Protein AF-A0A1M6BL64-F1 (afdb_monomer)

Sequence (275 aa):
MKIADNASIDDNTHGGGEIPPRTGLTPDALPEVQEPVLAENSQTGVSTRNALSGTDDKPSGETKSALTIPRCEGGRANGSTDGSAPLKTIKRKPKEVPHWYALRVTYGREKKAYDYLVGKHVEAYYPTIKTVKEVDGKRKTVEESRLPNIFFARGTEEEIKSFVYDNVNLPHLRFYYRHTHEGARVVKEPLIVPDYQIEGLKIICASEAEDVIIVPPEIQKFQAGQTVRVIDGVFKGVIGKIARYQGQQRVGIIIDGLLTIASAYVPTAFVETIV

Nearest PDB structures (foldseek):
  8pim-assembly1_P  TM=4.866E-01  e=1.837E-07  Escherichia coli
  8pfj-assembly1_P  TM=8.134E-01  e=9.701E-05  Escherichia coli
  5ond-assembly2_B  TM=5.178E-01  e=1.454E-05  Escherichia coli
  5ond-assembly1_A  TM=5.136E-01  e=1.830E-05  Escherichia coli
  2oug-assembly4_D  TM=6.296E-01  e=2.430E-03  Escherichia coli

Mean predicted aligned error: 17.85 Å

Secondary structure (DSSP, 8-state):
------------------PPPP----------------------------------------------PPP--------------------PPPP---EEEEEEESSS-HHHHHHHHHHTT-EEE--EEEEEEEETTEEEEEEEESSTTEEEEEE-HHHHHHHHTS-TT-TTEEEPEEEEEETTEEEEEE-EE-HHHHHHHHHHHH---TT-EEE-TT--TTTTSEEEEE-SSTTTT-EEEEEEETTEEEEEEEETTTEEEE-S---GGGEEE--

Organism: NCBI:txid871324

Foldseek 3Di:
DDDDDDDDDDDDDDDDDDDDDDDDDDDDDDDDDDDDDDDDDDDDDDDDDDDDDDDDDDDDDDDDDDDDDDDDDDDDDDDDDDDDDPPPPPPPDPDQAKFKFKKFFPDQCQVVLVVVCVVVVWDWDFFWDFDFDQDPNDTDTDIGGPDGRIIMTIDGPVVVCCCAPVDPSRVRMDFDWDWDDDDPDTDTDTQTDDPLLVVLSVLQRPDPDDPWDKAALVDCQQVPFFWKAFCDDSSHSRTAGWGQDPNAIWGWRDSHPRTIITHDHDDPVRIDTDD

Structure (mmCIF, N/CA/C/O backbone):
data_AF-A0A1M6BL64-F1
#
_entry.id   AF-A0A1M6BL64-F1
#
loop_
_atom_site.group_PDB
_atom_site.id
_atom_site.type_symbol
_atom_site.label_atom_id
_atom_site.label_alt_id
_atom_site.label_comp_id
_atom_site.label_asym_id
_atom_site.label_entity_id
_atom_site.label_seq_id
_atom_site.pdbx_PDB_ins_code
_atom_site.Cartn_x
_atom_site.Cartn_y
_atom_site.Cartn_z
_atom_site.occupancy
_atom_site.B_iso_or_equiv
_atom_site.auth_seq_id
_atom_site.auth_comp_id
_atom_site.auth_asym_id
_atom_site.auth_atom_id
_atom_site.pdbx_PDB_model_num
ATOM 1 N N . MET A 1 1 ? 71.165 -29.807 9.321 1.00 40.78 1 MET A N 1
ATOM 2 C CA . MET A 1 1 ? 71.762 -29.428 10.618 1.00 40.78 1 MET A CA 1
ATOM 3 C C . MET A 1 1 ? 70.626 -29.412 11.636 1.00 40.78 1 MET A C 1
ATOM 5 O O . MET A 1 1 ? 69.740 -28.596 11.466 1.00 40.78 1 MET A O 1
ATOM 9 N N . LYS A 1 2 ? 70.650 -30.388 12.561 1.00 41.50 2 LYS A N 1
ATOM 10 C CA . LYS A 1 2 ? 69.924 -30.551 13.849 1.00 41.50 2 LYS A CA 1
ATOM 11 C C . LYS A 1 2 ? 68.381 -30.351 13.855 1.00 41.50 2 LYS A C 1
ATOM 13 O O . LYS A 1 2 ? 67.939 -29.231 13.671 1.00 41.50 2 LYS A O 1
ATOM 18 N N . ILE A 1 3 ? 67.547 -31.415 13.865 1.00 40.53 3 ILE A N 1
ATOM 19 C CA . ILE A 1 3 ? 67.151 -32.340 14.984 1.00 40.53 3 ILE A CA 1
ATOM 20 C C . ILE A 1 3 ? 66.268 -31.591 16.013 1.00 40.53 3 ILE A C 1
ATOM 22 O O . ILE A 1 3 ? 66.695 -30.527 16.437 1.00 40.53 3 ILE A O 1
ATOM 26 N N . ALA A 1 4 ? 65.125 -32.049 16.541 1.00 40.28 4 ALA A N 1
ATOM 27 C CA . ALA A 1 4 ? 64.189 -33.156 16.292 1.00 40.28 4 ALA A CA 1
ATOM 28 C C . ALA A 1 4 ? 62.956 -32.974 17.226 1.00 40.28 4 ALA A C 1
ATOM 30 O O . ALA A 1 4 ? 63.083 -32.368 18.287 1.00 40.28 4 ALA A O 1
ATOM 31 N N . ASP A 1 5 ? 61.802 -33.471 16.772 1.00 44.62 5 ASP A N 1
ATOM 32 C CA . ASP A 1 5 ? 60.840 -34.395 17.408 1.00 44.62 5 ASP A CA 1
ATOM 33 C C . ASP A 1 5 ? 60.315 -34.234 18.858 1.00 44.62 5 ASP A C 1
ATOM 35 O O . ASP A 1 5 ? 61.038 -34.397 19.833 1.00 44.62 5 ASP A O 1
ATOM 39 N N . ASN A 1 6 ? 58.978 -34.095 18.909 1.00 46.81 6 ASN A N 1
ATOM 40 C CA . ASN A 1 6 ? 57.948 -34.965 19.526 1.00 46.81 6 ASN A CA 1
ATOM 41 C C . ASN A 1 6 ? 57.804 -35.201 21.050 1.00 46.81 6 ASN A C 1
ATOM 43 O O . ASN A 1 6 ? 58.760 -35.447 21.772 1.00 46.81 6 ASN A O 1
ATOM 47 N N . ALA A 1 7 ? 56.508 -35.380 21.395 1.00 43.62 7 ALA A N 1
ATOM 48 C CA . ALA A 1 7 ? 55.899 -36.123 22.521 1.00 43.62 7 ALA A CA 1
ATOM 49 C C . ALA A 1 7 ? 55.794 -35.368 23.872 1.00 43.62 7 ALA A C 1
ATOM 51 O O . ALA A 1 7 ? 56.644 -34.545 24.172 1.00 43.62 7 ALA A O 1
ATOM 52 N N . SER A 1 8 ? 54.785 -35.542 24.740 1.00 46.50 8 SER A N 1
ATOM 53 C CA . SER A 1 8 ? 53.669 -36.502 24.868 1.00 46.50 8 SER A CA 1
ATOM 54 C C . SER A 1 8 ? 52.547 -35.929 25.766 1.00 46.50 8 SER A C 1
ATOM 56 O O . SER A 1 8 ? 52.758 -34.968 26.503 1.00 46.50 8 SER A O 1
ATOM 58 N N . ILE A 1 9 ? 51.369 -36.558 25.714 1.00 51.19 9 ILE A N 1
ATOM 59 C CA . ILE A 1 9 ? 50.251 -36.456 26.676 1.00 51.19 9 ILE A CA 1
ATOM 60 C C . ILE A 1 9 ? 50.633 -37.162 27.994 1.00 51.19 9 ILE A C 1
ATOM 62 O O . ILE A 1 9 ? 51.391 -38.125 27.919 1.00 51.19 9 ILE A O 1
ATOM 66 N N . ASP A 1 10 ? 50.134 -36.692 29.151 1.00 41.84 10 ASP A N 1
ATOM 67 C CA . ASP A 1 10 ? 49.526 -37.524 30.217 1.00 41.84 10 ASP A CA 1
ATOM 68 C C . ASP A 1 10 ? 48.972 -36.705 31.410 1.00 41.84 10 ASP A C 1
ATOM 70 O O . ASP A 1 10 ? 49.246 -35.519 31.580 1.00 41.84 10 ASP A O 1
ATOM 74 N N . ASP A 1 11 ? 48.116 -37.396 32.161 1.00 42.31 11 ASP A N 1
ATOM 75 C CA . ASP A 1 11 ? 46.987 -37.016 33.021 1.00 42.31 11 ASP A CA 1
ATOM 76 C C . ASP A 1 11 ? 47.325 -36.810 34.530 1.00 42.31 11 ASP A C 1
ATOM 78 O O . ASP A 1 11 ? 48.404 -37.196 34.982 1.00 42.31 11 ASP A O 1
ATOM 82 N N . ASN A 1 12 ? 46.330 -36.323 35.304 1.00 39.78 12 ASN A N 1
ATOM 83 C CA . ASN A 1 12 ? 46.072 -36.464 36.767 1.00 39.78 12 ASN A CA 1
ATOM 84 C C . ASN A 1 12 ? 46.118 -35.245 37.740 1.00 39.78 12 ASN A C 1
ATOM 86 O O . ASN A 1 12 ? 47.160 -34.830 38.237 1.00 39.78 12 ASN A O 1
ATOM 90 N N . THR A 1 13 ? 44.906 -34.790 38.109 1.00 45.78 13 THR A N 1
ATOM 91 C CA . THR A 1 13 ? 44.241 -34.716 39.447 1.00 45.78 13 THR A CA 1
ATOM 92 C C . THR A 1 13 ? 44.991 -34.364 40.755 1.00 45.78 13 THR A C 1
ATOM 94 O O . THR A 1 13 ? 45.750 -35.187 41.257 1.00 45.78 13 THR A O 1
ATOM 97 N N . HIS A 1 14 ? 44.573 -33.260 41.416 1.00 41.44 14 HIS A N 1
ATOM 98 C CA . HIS A 1 14 ? 44.254 -33.029 42.867 1.00 41.44 14 HIS A CA 1
ATOM 99 C C . HIS A 1 14 ? 44.221 -31.494 43.119 1.00 41.44 14 HIS A C 1
ATOM 101 O O . HIS A 1 14 ? 45.067 -30.802 42.575 1.00 41.44 14 HIS A O 1
ATOM 107 N N . GLY A 1 15 ? 43.368 -30.819 43.900 1.00 34.75 15 GLY A N 1
ATOM 108 C CA . GLY A 1 15 ? 42.310 -31.122 44.870 1.00 34.75 15 GLY A CA 1
ATOM 109 C C . GLY A 1 15 ? 41.965 -29.818 45.648 1.00 34.75 15 GLY A C 1
ATOM 110 O O . GLY A 1 15 ? 42.762 -28.883 45.638 1.00 34.75 15 GLY A O 1
ATOM 111 N N . GLY A 1 16 ? 40.805 -29.767 46.325 1.00 35.59 16 GLY A N 1
ATOM 112 C CA . GLY A 1 16 ? 40.370 -28.700 47.265 1.00 35.59 16 GLY A CA 1
ATOM 113 C C . GLY A 1 16 ? 39.294 -27.771 46.677 1.00 35.59 16 GLY A C 1
ATOM 114 O O . GLY A 1 16 ? 39.577 -27.030 45.748 1.00 35.59 16 GLY A O 1
ATOM 115 N N . GLY A 1 17 ? 38.005 -27.848 47.047 1.00 39.41 17 GLY A N 1
ATOM 116 C CA . GLY A 1 17 ? 37.443 -27.556 48.381 1.00 39.41 17 GLY A CA 1
ATOM 117 C C . GLY A 1 17 ? 37.369 -26.028 48.533 1.00 39.41 17 GLY A C 1
ATOM 118 O O . GLY A 1 17 ? 38.413 -25.402 48.573 1.00 39.41 17 GLY A O 1
ATOM 119 N N . GLU A 1 18 ? 36.221 -25.345 48.476 1.00 41.69 18 GLU A N 1
ATOM 120 C CA . GLU A 1 18 ? 35.182 -25.311 49.515 1.00 41.69 18 GLU A CA 1
ATOM 121 C C . GLU A 1 18 ? 33.808 -24.845 48.968 1.00 41.69 18 GLU A C 1
ATOM 123 O O . GLU A 1 18 ? 33.702 -24.028 48.055 1.00 41.69 18 GLU A O 1
ATOM 128 N N . ILE A 1 19 ? 32.748 -25.394 49.567 1.00 54.62 19 ILE A N 1
ATOM 129 C CA . ILE A 1 19 ? 31.314 -25.133 49.347 1.00 54.62 19 ILE A CA 1
ATOM 130 C C . ILE A 1 19 ? 30.862 -24.068 50.373 1.00 54.62 19 ILE A C 1
ATOM 132 O O . ILE A 1 19 ? 31.372 -24.073 51.494 1.00 54.62 19 ILE A O 1
ATOM 136 N N . PRO A 1 20 ? 29.920 -23.161 50.040 1.00 56.56 20 PRO A N 1
ATOM 137 C CA . PRO A 1 20 ? 29.605 -21.990 50.860 1.00 56.56 20 PRO A CA 1
ATOM 138 C C . PRO A 1 20 ? 28.828 -22.356 52.134 1.00 56.56 20 PRO A C 1
ATOM 140 O O . PRO A 1 20 ? 28.070 -23.333 52.132 1.00 56.56 20 PRO A O 1
ATOM 143 N N . PRO A 1 21 ? 28.908 -21.548 53.208 1.00 58.66 21 PRO A N 1
ATOM 144 C CA . PRO A 1 21 ? 28.076 -21.770 54.375 1.00 58.66 21 PRO A CA 1
ATOM 145 C C . PRO A 1 21 ? 26.636 -21.333 54.080 1.00 58.66 21 PRO A C 1
ATOM 147 O O . PRO A 1 21 ? 26.344 -20.163 53.836 1.00 58.66 21 PRO A O 1
ATOM 150 N N . ARG A 1 22 ? 25.721 -22.306 54.132 1.00 45.56 22 ARG A N 1
ATOM 151 C CA . ARG A 1 22 ? 24.298 -22.084 54.396 1.00 45.56 22 ARG A CA 1
ATOM 152 C C . ARG A 1 22 ? 24.082 -22.057 55.911 1.00 45.56 22 ARG A C 1
ATOM 154 O O . ARG A 1 22 ? 24.348 -23.044 56.589 1.00 45.56 22 ARG A O 1
ATOM 161 N N . THR A 1 23 ? 23.508 -20.972 56.405 1.00 47.78 23 THR A N 1
ATOM 162 C CA . THR A 1 23 ? 22.690 -20.889 57.626 1.00 47.78 23 THR A CA 1
ATOM 163 C C . THR A 1 23 ? 21.297 -20.444 57.144 1.00 47.78 23 THR A C 1
ATOM 165 O O . THR A 1 23 ? 21.205 -19.660 56.209 1.00 47.78 23 THR A O 1
ATOM 168 N N . GLY A 1 24 ? 20.134 -20.913 57.589 1.00 41.81 24 GLY A N 1
ATOM 169 C CA . GLY A 1 24 ? 19.742 -21.754 58.707 1.00 41.81 24 GLY A CA 1
ATOM 170 C C . GLY A 1 24 ? 18.460 -21.164 59.322 1.00 41.81 24 GLY A C 1
ATOM 171 O O . GLY A 1 24 ? 18.572 -20.244 60.113 1.00 41.81 24 GLY A O 1
ATOM 172 N N . LEU A 1 25 ? 17.296 -21.746 58.975 1.00 38.53 25 LEU A N 1
ATOM 173 C CA . LEU A 1 25 ? 16.046 -21.850 59.770 1.00 38.53 25 LEU A CA 1
ATOM 174 C C . LEU A 1 25 ? 15.041 -20.655 59.851 1.00 38.53 25 LEU A C 1
ATOM 176 O O . LEU A 1 25 ? 15.282 -19.679 60.544 1.00 38.53 25 LEU A O 1
ATOM 180 N N . THR A 1 26 ? 13.904 -20.810 59.129 1.00 40.50 26 THR A N 1
ATOM 181 C CA . THR A 1 26 ? 12.442 -20.785 59.508 1.00 40.50 26 THR A CA 1
ATOM 182 C C . THR A 1 26 ? 11.919 -19.992 60.734 1.00 40.50 26 THR A C 1
ATOM 184 O O . THR A 1 26 ? 12.681 -19.857 61.684 1.00 40.50 26 THR A O 1
ATOM 187 N N . PRO A 1 27 ? 10.586 -19.749 60.910 1.00 49.12 27 PRO A N 1
ATOM 188 C CA . PRO A 1 27 ? 9.432 -19.563 59.993 1.00 49.12 27 PRO A CA 1
ATOM 189 C C . PRO A 1 27 ? 8.508 -18.352 60.370 1.00 49.12 27 PRO A C 1
ATOM 191 O O . PRO A 1 27 ? 8.732 -17.679 61.367 1.00 49.12 27 PRO A O 1
ATOM 194 N N . ASP A 1 28 ? 7.455 -18.128 59.567 1.00 50.56 28 ASP A N 1
ATOM 195 C CA . ASP A 1 28 ? 6.172 -17.434 59.844 1.00 50.56 28 ASP A CA 1
ATOM 196 C C . ASP A 1 28 ? 6.129 -16.032 60.493 1.00 50.56 28 ASP A C 1
ATOM 198 O O . ASP A 1 28 ? 6.212 -15.879 61.708 1.00 50.56 28 ASP A O 1
ATOM 202 N N . ALA A 1 29 ? 5.777 -15.022 59.681 1.00 45.31 29 ALA A N 1
ATOM 203 C CA . ALA A 1 29 ? 4.964 -13.873 60.102 1.00 45.31 29 ALA A CA 1
ATOM 204 C C . ALA A 1 29 ? 4.353 -13.160 58.876 1.00 45.31 29 ALA A C 1
ATOM 206 O O . ALA A 1 29 ? 5.059 -12.521 58.097 1.00 45.31 29 ALA A O 1
ATOM 207 N N . LEU A 1 30 ? 3.031 -13.259 58.709 1.00 53.91 30 LEU A N 1
ATOM 208 C CA . LEU A 1 30 ? 2.249 -12.307 57.910 1.00 53.91 30 LEU A CA 1
ATOM 209 C C . LEU A 1 30 ? 2.128 -10.986 58.682 1.00 53.91 30 LEU A C 1
ATOM 211 O O . LEU A 1 30 ? 1.932 -11.019 59.899 1.00 53.91 30 LEU A O 1
ATOM 215 N N . PRO A 1 31 ? 2.100 -9.847 57.975 1.00 52.59 31 PRO A N 1
ATOM 216 C CA . PRO A 1 31 ? 1.063 -8.879 58.295 1.00 52.59 31 PRO A CA 1
ATOM 217 C C . PRO A 1 31 ? 0.352 -8.318 57.054 1.00 52.59 31 PRO A C 1
ATOM 219 O O . PRO A 1 31 ? 0.959 -7.887 56.081 1.00 52.59 31 PRO A O 1
ATOM 222 N N . GLU A 1 32 ? -0.970 -8.348 57.181 1.00 47.22 32 GLU A N 1
ATOM 223 C CA . GLU A 1 32 ? -1.900 -7.234 56.992 1.00 47.22 32 GLU A CA 1
ATOM 224 C C . GLU A 1 32 ? -2.144 -6.627 55.595 1.00 47.22 32 GLU A C 1
ATOM 226 O O . GLU A 1 32 ? -1.304 -6.030 54.928 1.00 47.22 32 GLU A O 1
ATOM 231 N N . VAL A 1 33 ? -3.418 -6.774 55.231 1.00 44.12 33 VAL A N 1
ATOM 232 C CA . VAL A 1 33 ? -4.205 -6.149 54.171 1.00 44.12 33 VAL A CA 1
ATOM 233 C C . VAL A 1 33 ? -3.960 -4.640 54.072 1.00 44.12 33 VAL A C 1
ATOM 235 O O . VAL A 1 33 ? -4.101 -3.919 55.054 1.00 44.12 33 VAL A O 1
ATOM 238 N N . GLN A 1 34 ? -3.715 -4.148 52.855 1.00 42.31 34 GLN A N 1
ATOM 239 C CA . GLN A 1 34 ? -4.025 -2.764 52.495 1.00 42.31 34 GLN A CA 1
ATOM 240 C C . GLN A 1 34 ? -5.214 -2.749 51.532 1.00 42.31 34 GLN A C 1
ATOM 242 O O . GLN A 1 34 ? -5.176 -3.335 50.450 1.00 42.31 34 GLN A O 1
ATOM 247 N N . GLU A 1 35 ? -6.278 -2.092 51.988 1.00 61.09 35 GLU A N 1
ATOM 248 C CA . GLU A 1 35 ? -7.476 -1.708 51.243 1.00 61.09 35 GLU A CA 1
ATOM 249 C C . GLU A 1 35 ? -7.125 -0.935 49.954 1.00 61.09 35 GLU A C 1
ATOM 251 O O . GLU A 1 35 ? -6.199 -0.117 49.957 1.00 61.09 35 GLU A O 1
ATOM 256 N N . PRO A 1 36 ? -7.868 -1.126 48.8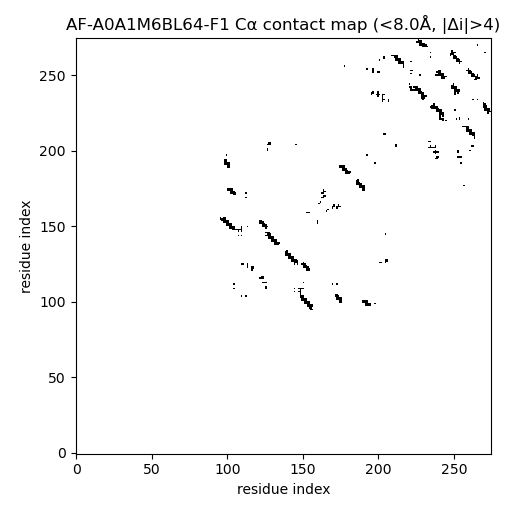48 1.00 47.06 36 PRO A N 1
ATOM 257 C CA . PRO A 1 36 ? -7.706 -0.303 47.661 1.00 47.06 36 PRO A CA 1
ATOM 258 C C . PRO A 1 36 ? -8.258 1.107 47.906 1.00 47.06 36 PRO A C 1
ATOM 260 O O . PRO A 1 36 ? -9.421 1.293 48.261 1.00 47.06 36 PRO A O 1
ATOM 263 N N . VAL A 1 37 ? -7.430 2.119 47.646 1.00 43.53 37 VAL A N 1
ATOM 264 C CA . VAL A 1 37 ? -7.867 3.517 47.584 1.00 43.53 37 VAL A CA 1
ATOM 265 C C . VAL A 1 37 ? -8.853 3.671 46.425 1.00 43.53 37 VAL A C 1
ATOM 267 O O . VAL A 1 37 ? -8.480 3.617 45.253 1.00 43.53 37 VAL A O 1
ATOM 270 N N . LEU A 1 38 ? -10.121 3.884 46.774 1.00 42.78 38 LEU 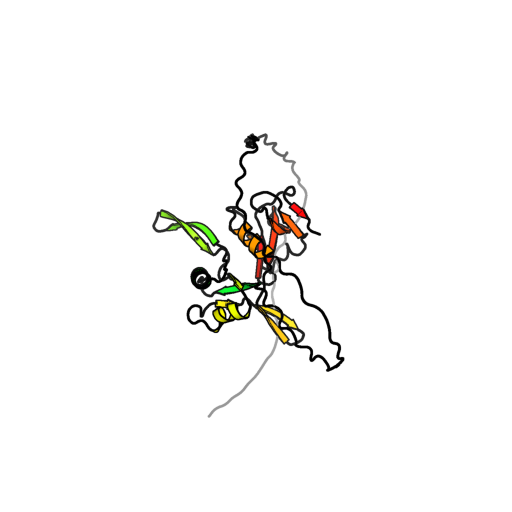A N 1
ATOM 271 C CA . LEU A 1 38 ? -11.103 4.538 45.921 1.00 42.78 38 LEU A CA 1
ATOM 272 C C . LEU A 1 38 ? -10.591 5.946 45.598 1.00 42.78 38 LEU A C 1
ATOM 274 O O . LEU A 1 38 ? -10.481 6.789 46.484 1.00 42.78 38 LEU A O 1
ATOM 278 N N . ALA A 1 39 ? -10.286 6.198 44.328 1.00 40.47 39 ALA A N 1
ATOM 279 C CA . ALA A 1 39 ? -10.166 7.550 43.803 1.00 40.47 39 ALA A CA 1
ATOM 280 C C . ALA A 1 39 ? -11.363 7.812 42.888 1.00 40.47 39 ALA A C 1
ATOM 282 O O . ALA A 1 39 ? -11.517 7.205 41.826 1.00 40.47 39 ALA A O 1
ATOM 283 N N . GLU A 1 40 ? -12.232 8.692 43.367 1.00 36.19 40 GLU A N 1
ATOM 284 C CA . GLU A 1 40 ? -13.422 9.182 42.696 1.00 36.19 40 GLU A CA 1
ATOM 285 C C .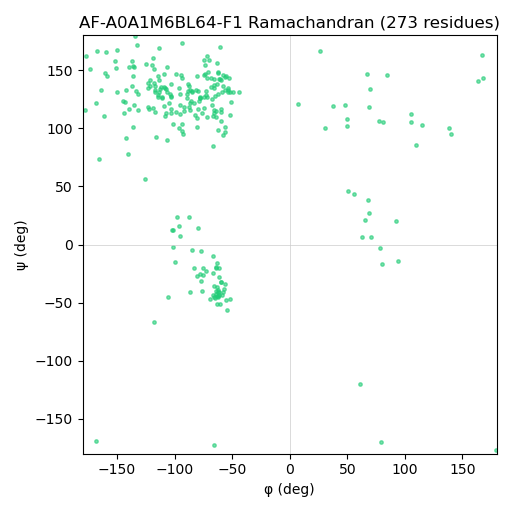 GLU A 1 40 ? -13.086 10.068 41.484 1.00 36.19 40 GLU A C 1
ATOM 287 O O . GLU A 1 40 ? -12.145 10.859 41.487 1.00 36.19 40 GLU A O 1
ATOM 292 N N . ASN A 1 41 ? -13.924 9.918 40.457 1.00 41.44 41 ASN A N 1
ATOM 293 C CA . ASN A 1 41 ? -14.376 10.910 39.482 1.00 41.44 41 ASN A CA 1
ATOM 294 C C . ASN A 1 41 ? -13.433 12.061 39.101 1.00 41.44 41 ASN A C 1
ATOM 296 O O . ASN A 1 41 ? -13.466 13.146 39.676 1.00 41.44 41 ASN A O 1
ATOM 300 N N . SER A 1 42 ? -12.778 11.903 37.950 1.00 40.28 42 SER A N 1
ATOM 301 C CA . SER A 1 42 ? -12.487 13.039 37.072 1.00 40.28 42 SER A CA 1
ATOM 302 C C . SER A 1 42 ? -13.564 13.128 35.992 1.00 40.28 42 SER A C 1
ATOM 304 O O . SER A 1 42 ? -13.559 12.390 35.009 1.00 40.28 42 SER A O 1
ATOM 306 N N . GLN A 1 43 ? -14.515 14.041 36.191 1.00 48.06 43 GLN A N 1
ATOM 307 C CA . GLN A 1 43 ? -15.351 14.559 35.114 1.00 48.06 43 GLN A CA 1
ATOM 308 C C . GLN A 1 43 ? -14.451 15.310 34.132 1.00 48.06 43 GLN A C 1
ATOM 310 O O . GLN A 1 43 ? -13.892 16.358 34.453 1.00 48.06 43 GLN A O 1
ATOM 315 N N . THR A 1 44 ? -14.330 14.816 32.905 1.00 46.91 44 THR A N 1
ATOM 316 C CA . THR A 1 44 ? -13.939 15.668 31.779 1.00 46.91 44 THR A CA 1
ATOM 317 C C . THR A 1 44 ? -14.711 15.226 30.547 1.00 46.91 44 THR A C 1
ATOM 319 O O . THR A 1 44 ? -14.763 14.047 30.207 1.00 46.91 44 THR A O 1
ATOM 322 N N . GLY A 1 45 ? -15.440 16.190 29.989 1.00 39.56 45 GLY A N 1
ATOM 323 C CA . GLY A 1 45 ? -16.623 15.986 29.171 1.00 39.56 45 GLY A CA 1
ATOM 324 C C . GLY A 1 45 ? -16.385 15.290 27.836 1.00 39.56 45 GLY A C 1
ATOM 325 O O . GLY A 1 45 ? -15.428 15.552 27.111 1.00 39.56 45 GLY A O 1
ATOM 326 N N . VAL A 1 46 ? -17.355 14.448 27.497 1.00 33.56 46 VAL A N 1
ATOM 327 C CA . VAL A 1 46 ? -17.594 13.926 26.155 1.00 33.56 46 VAL A CA 1
ATOM 328 C C . VAL A 1 46 ? -18.056 15.089 25.271 1.00 33.56 46 VAL A C 1
ATOM 330 O O . VAL A 1 46 ? -19.071 15.724 25.555 1.00 33.56 46 VAL A O 1
ATOM 333 N N . SER A 1 47 ? -17.318 15.382 24.200 1.00 37.34 47 SER A N 1
ATOM 334 C CA . SER A 1 47 ? -17.742 16.357 23.192 1.00 37.34 47 SER A CA 1
ATOM 335 C C . SER A 1 47 ? -18.737 15.708 22.232 1.00 37.34 47 SER A C 1
ATOM 337 O O . SER A 1 47 ? -18.362 14.973 21.319 1.00 37.34 47 SER A O 1
ATOM 339 N N . THR A 1 48 ? -20.022 15.982 22.438 1.00 44.97 48 THR A N 1
ATOM 340 C CA . THR A 1 48 ? -21.088 15.714 21.470 1.00 44.97 48 THR A CA 1
ATOM 341 C C . THR A 1 48 ? -21.338 16.963 20.630 1.00 44.97 48 THR A C 1
ATOM 343 O O . THR A 1 48 ? -22.008 17.887 21.092 1.00 44.97 48 THR A O 1
ATOM 346 N N . ARG A 1 49 ? -20.859 16.995 19.382 1.00 39.34 49 ARG A N 1
ATOM 347 C CA . ARG A 1 49 ? -21.409 17.887 18.344 1.00 39.34 49 ARG A CA 1
ATOM 348 C C . ARG A 1 49 ? -21.471 17.177 16.992 1.00 39.34 49 ARG A C 1
ATOM 350 O O . ARG A 1 49 ? -20.667 17.440 16.111 1.00 39.34 49 ARG A O 1
ATOM 357 N N . ASN A 1 50 ? -22.482 16.324 16.842 1.00 36.81 50 ASN A N 1
ATOM 358 C CA . ASN A 1 50 ? -23.134 16.073 15.560 1.00 36.81 50 ASN A CA 1
ATOM 359 C C . ASN A 1 50 ? -24.509 16.740 15.636 1.00 36.81 50 ASN A C 1
ATOM 361 O O . ASN A 1 50 ? -25.345 16.333 16.439 1.00 36.81 50 ASN A O 1
ATOM 365 N N . ALA A 1 51 ? -24.726 17.779 14.833 1.00 36.16 51 ALA A N 1
ATOM 366 C CA . ALA A 1 51 ? -26.041 18.362 14.619 1.00 36.16 51 ALA A CA 1
ATOM 367 C C . ALA A 1 51 ? -26.219 18.610 13.122 1.00 36.16 51 ALA A C 1
ATOM 369 O O . ALA A 1 51 ? -25.431 19.304 12.484 1.00 36.16 51 ALA A O 1
ATOM 370 N N . LEU A 1 52 ? -27.251 17.956 12.606 1.00 38.81 52 LEU A N 1
ATOM 371 C CA . LEU A 1 52 ? -27.790 18.023 11.261 1.00 38.81 52 LEU A CA 1
ATOM 372 C C . LEU A 1 52 ? -28.200 19.455 10.892 1.00 38.81 52 LEU A C 1
ATOM 374 O O . LEU A 1 52 ? -28.781 20.166 11.708 1.00 38.81 52 LEU A O 1
ATOM 378 N N . SER A 1 53 ? -28.043 19.804 9.621 1.00 37.88 53 SER A N 1
ATOM 379 C CA . SER A 1 53 ? -28.973 20.709 8.947 1.00 37.88 53 SER A CA 1
ATOM 380 C C . SER A 1 53 ? -29.263 20.141 7.564 1.00 37.88 53 SER A C 1
ATOM 382 O O . SER A 1 53 ? -28.435 20.225 6.659 1.00 37.88 53 SER A O 1
ATOM 384 N N . GLY A 1 54 ? -30.425 19.502 7.443 1.00 30.89 54 GLY A N 1
ATOM 385 C CA . GLY A 1 54 ? -31.064 19.277 6.158 1.00 30.89 54 GLY A CA 1
ATOM 386 C C . GLY A 1 54 ? -31.804 20.538 5.731 1.00 30.89 54 GLY A C 1
ATOM 387 O O . GLY A 1 54 ? -32.380 21.230 6.568 1.00 30.89 54 GLY A O 1
ATOM 388 N N . THR A 1 55 ? -31.806 20.790 4.431 1.00 32.84 55 THR A N 1
ATOM 389 C CA . THR A 1 55 ? -32.880 21.497 3.733 1.00 32.84 55 THR A CA 1
ATOM 390 C C . THR A 1 55 ? -33.009 20.847 2.364 1.00 32.84 55 THR A C 1
ATOM 392 O O . THR A 1 55 ? -32.076 20.894 1.560 1.00 32.84 55 THR A O 1
ATOM 395 N N . ASP A 1 56 ? -34.144 20.188 2.156 1.00 33.88 56 ASP A N 1
ATOM 396 C CA . ASP A 1 56 ? -34.673 19.842 0.845 1.00 33.88 56 ASP A CA 1
ATOM 397 C C . ASP A 1 56 ? -34.900 21.115 0.024 1.00 33.88 56 ASP A C 1
ATOM 399 O O . ASP A 1 56 ? -35.372 22.104 0.570 1.00 33.88 56 ASP A O 1
ATOM 403 N N . ASP A 1 57 ? -34.605 21.060 -1.276 1.00 32.97 57 ASP A N 1
ATOM 404 C CA . ASP A 1 57 ? -35.434 21.663 -2.323 1.00 32.97 57 ASP A CA 1
ATOM 405 C C . ASP A 1 57 ? -35.037 21.091 -3.699 1.00 32.97 57 ASP A C 1
ATOM 407 O O . ASP A 1 57 ? -33.866 20.968 -4.064 1.00 32.97 57 ASP A O 1
ATOM 411 N N . LYS A 1 58 ? -36.051 20.703 -4.472 1.00 34.31 58 LYS A N 1
ATOM 412 C CA . LYS A 1 58 ? -36.017 20.124 -5.829 1.00 34.31 58 LYS A CA 1
ATOM 413 C C . LYS A 1 58 ? -37.073 20.896 -6.653 1.00 34.31 58 LYS A C 1
ATOM 415 O O . LYS A 1 58 ? -37.987 21.439 -6.041 1.00 34.31 58 LYS A O 1
ATOM 420 N N . PRO A 1 59 ? -37.193 20.736 -7.986 1.00 43.84 59 PRO A N 1
ATOM 421 C CA . PRO A 1 59 ? -36.267 20.895 -9.119 1.00 43.84 59 PRO A CA 1
ATOM 422 C C . PRO A 1 59 ? -36.681 22.070 -10.046 1.00 43.84 59 PRO A C 1
ATOM 424 O O . PRO A 1 59 ? -37.825 22.512 -10.016 1.00 43.84 59 PRO A O 1
ATOM 427 N N . SER A 1 60 ? -35.832 22.490 -10.995 1.00 32.62 60 SER A N 1
ATOM 428 C CA . SER A 1 60 ? -36.327 23.092 -12.252 1.00 32.62 60 SER A CA 1
ATOM 429 C C . SER A 1 60 ? -35.304 23.027 -13.395 1.00 32.62 60 SER A C 1
ATOM 431 O O . SER A 1 60 ? -34.108 23.175 -13.164 1.00 32.62 60 SER A O 1
ATOM 433 N N . GLY A 1 61 ? -35.799 22.838 -14.626 1.00 32.22 61 GLY A N 1
ATOM 434 C CA . GLY A 1 61 ? -35.173 23.383 -15.837 1.00 32.22 61 GLY A CA 1
ATOM 435 C C . GLY A 1 61 ? -34.496 22.401 -16.794 1.00 32.22 61 GLY A C 1
ATOM 436 O O . GLY A 1 61 ? -33.282 22.246 -16.778 1.00 32.22 61 GLY A O 1
ATOM 437 N N . GLU A 1 62 ? -35.280 21.811 -17.698 1.00 31.02 62 GLU A N 1
ATOM 438 C CA . GLU A 1 62 ? -34.805 21.209 -18.948 1.00 31.02 62 GLU A CA 1
ATOM 439 C C . GLU A 1 62 ? -34.015 22.218 -19.806 1.00 31.02 62 GLU A C 1
ATOM 441 O O . GLU A 1 62 ? -34.424 23.366 -19.960 1.00 31.02 62 GLU A O 1
ATOM 446 N N . THR A 1 63 ? -32.971 21.772 -20.511 1.00 32.75 63 THR A N 1
ATOM 447 C CA . THR A 1 63 ? -32.728 22.229 -21.891 1.00 32.75 63 THR A CA 1
ATOM 448 C C . THR A 1 63 ? -32.149 21.089 -22.719 1.00 32.75 63 THR A C 1
ATOM 450 O O . THR A 1 63 ? -31.153 20.462 -22.371 1.00 32.75 63 THR A O 1
ATOM 453 N N . LYS A 1 64 ? -32.852 20.806 -23.813 1.00 32.34 64 LYS A N 1
ATOM 454 C CA . LYS A 1 64 ? -32.609 19.753 -24.795 1.00 32.34 64 LYS A CA 1
ATOM 455 C C . LYS A 1 64 ? -31.380 20.084 -25.642 1.00 32.34 64 LYS A C 1
ATOM 457 O O . LYS A 1 64 ? -31.228 21.224 -26.068 1.00 32.34 64 LYS A O 1
ATOM 462 N N . SER A 1 65 ? -30.598 19.071 -26.006 1.00 32.88 65 SER A N 1
ATOM 463 C CA . SER A 1 65 ? -29.853 19.105 -27.266 1.00 32.88 65 SER A CA 1
ATOM 464 C C . SER A 1 65 ? -29.899 17.730 -27.924 1.00 32.88 65 SER A C 1
ATOM 466 O O . SER A 1 65 ? -29.482 16.724 -27.353 1.00 32.88 65 SER A O 1
ATOM 468 N N . ALA A 1 66 ? -30.527 17.705 -29.095 1.00 30.11 66 ALA A N 1
ATOM 469 C CA . ALA A 1 66 ? -30.759 16.545 -29.932 1.00 30.11 66 ALA A CA 1
ATOM 470 C C . ALA A 1 66 ? -29.560 16.324 -30.858 1.00 30.11 66 ALA A C 1
ATOM 472 O O . ALA A 1 66 ? -29.104 17.273 -31.486 1.00 30.11 66 ALA A O 1
ATOM 473 N N . LEU A 1 67 ? -29.109 15.076 -31.006 1.00 33.38 67 LEU A N 1
ATOM 474 C CA . LEU A 1 67 ? -28.232 14.654 -32.101 1.00 33.38 67 LEU A CA 1
ATOM 475 C C . LEU A 1 67 ? -28.626 13.241 -32.558 1.00 33.38 67 LEU A C 1
ATOM 477 O O . LEU A 1 67 ? -28.240 12.223 -31.995 1.00 33.38 67 LEU A O 1
ATOM 481 N N . THR A 1 68 ? -29.512 13.262 -33.551 1.00 30.27 68 THR A N 1
ATOM 482 C CA . THR A 1 68 ? -29.719 12.368 -34.696 1.00 30.27 68 THR A CA 1
ATOM 483 C C . THR A 1 68 ? -28.908 11.065 -34.774 1.00 30.27 68 THR A C 1
ATOM 485 O O . THR A 1 68 ? -27.693 11.069 -34.946 1.00 30.27 68 THR A O 1
ATOM 488 N N . ILE A 1 69 ? -29.642 9.948 -34.811 1.00 40.44 69 ILE A N 1
ATOM 489 C CA . ILE A 1 69 ? -29.205 8.615 -35.255 1.00 40.44 69 ILE A CA 1
ATOM 490 C C . ILE A 1 69 ? -29.438 8.503 -36.773 1.00 40.44 69 ILE A C 1
ATOM 492 O O . ILE A 1 69 ? -30.562 8.773 -37.208 1.00 40.44 69 ILE A O 1
ATOM 496 N N . PRO A 1 70 ? -28.478 8.035 -37.592 1.00 35.56 70 PRO A N 1
ATOM 497 C CA . PRO A 1 70 ? -28.786 7.543 -38.923 1.00 35.56 70 PRO A CA 1
ATOM 498 C C . PRO A 1 70 ? -29.113 6.044 -38.896 1.00 35.56 70 PRO A C 1
ATOM 500 O O . PRO A 1 70 ? -28.356 5.204 -38.410 1.00 35.56 70 PRO A O 1
ATOM 503 N N . ARG A 1 71 ? -30.284 5.746 -39.453 1.00 29.16 71 ARG A N 1
ATOM 504 C CA . ARG A 1 71 ? -30.813 4.435 -39.832 1.00 29.16 71 ARG A CA 1
ATOM 505 C C . ARG A 1 71 ? -30.072 3.923 -41.072 1.00 29.16 71 ARG A C 1
ATOM 507 O O . ARG A 1 71 ? -30.023 4.638 -42.066 1.00 29.16 71 ARG A O 1
ATOM 514 N N . CYS A 1 72 ? -29.610 2.674 -41.052 1.00 33.53 72 CYS A N 1
ATOM 515 C CA . CYS A 1 72 ? -29.262 1.920 -42.260 1.00 33.53 72 CYS A CA 1
ATOM 516 C C . CYS A 1 72 ? -29.905 0.531 -42.180 1.00 33.53 72 CYS A C 1
ATOM 518 O O . CYS A 1 72 ? -29.582 -0.262 -41.299 1.00 33.53 72 CYS A O 1
ATOM 520 N N . GLU A 1 73 ? -30.830 0.255 -43.097 1.00 33.59 73 GLU A N 1
ATOM 521 C CA . GLU A 1 73 ? -31.394 -1.072 -43.350 1.00 33.59 73 GLU A CA 1
ATOM 522 C C . GLU A 1 73 ? -30.702 -1.726 -44.553 1.00 33.59 73 GLU A C 1
ATOM 524 O O . GLU A 1 73 ? -30.419 -1.057 -45.544 1.00 33.59 73 GLU A O 1
ATOM 529 N N . GLY A 1 74 ? -30.573 -3.057 -44.494 1.00 29.88 74 GLY A N 1
ATOM 530 C CA . GLY A 1 74 ? -30.770 -3.936 -45.652 1.00 29.88 74 GLY A CA 1
ATOM 531 C C . GLY A 1 74 ? -29.525 -4.544 -46.309 1.00 29.88 74 GLY A C 1
ATOM 532 O O . GLY A 1 74 ? -28.791 -3.869 -47.019 1.00 29.88 74 GLY A O 1
ATOM 533 N N . GLY A 1 75 ? -29.375 -5.872 -46.198 1.00 30.62 75 GLY A N 1
ATOM 534 C CA . GLY A 1 75 ? -28.488 -6.669 -47.055 1.00 30.62 75 GLY A CA 1
ATOM 535 C C . GLY A 1 75 ? -28.539 -8.172 -46.751 1.00 30.62 75 GLY A C 1
ATOM 536 O O . GLY A 1 75 ? -28.202 -8.588 -45.653 1.00 30.62 75 GLY A O 1
ATOM 537 N N . ARG A 1 76 ? -29.010 -8.966 -47.720 1.00 31.84 76 ARG A N 1
ATOM 538 C CA . ARG A 1 76 ? -29.390 -10.394 -47.660 1.00 31.84 76 ARG A CA 1
ATOM 539 C C . ARG A 1 76 ? -28.232 -11.403 -47.536 1.00 31.84 76 ARG A C 1
ATOM 541 O O . ARG A 1 76 ? -27.094 -11.125 -47.888 1.00 31.84 76 ARG A O 1
ATOM 548 N N . ALA A 1 77 ? -28.625 -12.609 -47.117 1.00 32.97 77 ALA A N 1
ATOM 549 C CA . ALA A 1 77 ? -27.881 -13.866 -47.036 1.00 32.97 77 ALA A CA 1
ATOM 550 C C . ALA A 1 77 ? -27.395 -14.444 -48.384 1.00 32.97 77 ALA A C 1
ATOM 552 O O . ALA A 1 77 ? -28.019 -14.202 -49.417 1.00 32.97 77 ALA A O 1
ATOM 553 N N . ASN A 1 78 ? -26.335 -15.272 -48.334 1.00 30.12 78 ASN A N 1
ATOM 554 C CA . ASN A 1 78 ? -26.290 -16.691 -48.763 1.00 30.12 78 ASN A CA 1
ATOM 555 C C . ASN A 1 78 ? -24.834 -17.207 -48.836 1.00 30.12 78 ASN A C 1
ATOM 557 O O . ASN A 1 78 ? -23.961 -16.486 -49.306 1.00 30.12 78 ASN A O 1
ATOM 561 N N . GLY A 1 79 ? -24.596 -18.478 -48.471 1.00 30.75 79 GLY A N 1
ATOM 562 C CA . GLY A 1 79 ? -23.424 -19.236 -48.947 1.00 30.75 79 GLY A CA 1
ATOM 563 C C . GLY A 1 79 ? -22.718 -20.133 -47.925 1.00 30.75 79 GLY A C 1
ATOM 564 O O . GLY A 1 79 ? -21.829 -19.687 -47.214 1.00 30.75 79 GLY A O 1
ATOM 565 N N . SER A 1 80 ? -23.098 -21.412 -47.913 1.00 31.92 80 SER A N 1
ATOM 566 C CA . SER A 1 80 ? -22.391 -22.559 -47.317 1.00 31.92 80 SER A CA 1
ATOM 567 C C . SER A 1 80 ? -21.022 -22.799 -47.980 1.00 31.92 80 SER A C 1
ATOM 569 O O . SER A 1 80 ? -20.909 -22.569 -49.181 1.00 31.92 80 SER A O 1
ATOM 571 N N . THR A 1 81 ? -20.025 -23.302 -47.234 1.00 32.25 81 THR A N 1
ATOM 572 C CA . THR A 1 81 ? -19.154 -24.440 -47.627 1.00 32.25 81 THR A CA 1
ATOM 573 C C . THR A 1 81 ? -18.331 -24.905 -46.416 1.00 32.25 81 THR A C 1
ATOM 575 O O . THR A 1 81 ? -17.574 -24.133 -45.829 1.00 32.25 81 THR A O 1
ATOM 578 N N . ASP A 1 82 ? -18.496 -26.183 -46.068 1.00 32.34 82 ASP A N 1
ATOM 579 C CA . ASP A 1 82 ? -17.710 -26.940 -45.093 1.00 32.34 82 ASP A CA 1
ATOM 580 C C . ASP A 1 82 ? -16.239 -27.075 -45.506 1.00 32.34 82 ASP A C 1
ATOM 582 O O . ASP A 1 82 ? -15.912 -27.395 -46.648 1.00 32.34 82 ASP A O 1
ATOM 586 N N . GLY A 1 83 ? -15.347 -26.908 -44.532 1.00 34.22 83 GLY A N 1
ATOM 587 C CA . GLY A 1 83 ? -13.910 -27.106 -44.687 1.00 34.22 83 GLY A CA 1
ATOM 588 C C . GLY A 1 83 ? -13.230 -27.180 -43.327 1.00 34.22 83 GLY A C 1
ATOM 589 O O . GLY A 1 83 ? -12.583 -26.233 -42.891 1.00 34.22 83 GLY A O 1
ATOM 590 N N . SER A 1 84 ? -13.420 -28.305 -42.636 1.00 37.12 84 SER A N 1
ATOM 591 C CA . SER A 1 84 ? -12.727 -28.654 -41.392 1.00 37.12 84 SER A CA 1
ATOM 592 C C . SER A 1 84 ? -11.218 -28.766 -41.642 1.00 37.12 84 SER A C 1
ATOM 594 O O . SER A 1 84 ? -10.721 -29.780 -42.129 1.00 37.12 84 SER A O 1
ATOM 596 N N . ALA A 1 85 ? -10.488 -27.701 -41.313 1.00 36.47 85 ALA A N 1
ATOM 597 C CA . ALA A 1 85 ? -9.043 -27.711 -41.126 1.00 36.47 85 ALA A CA 1
ATOM 598 C C . ALA A 1 85 ? -8.759 -27.542 -39.624 1.00 36.47 85 ALA A C 1
ATOM 600 O O . ALA A 1 85 ? -9.400 -26.706 -38.979 1.00 36.47 85 ALA A O 1
ATOM 601 N N . PRO A 1 86 ? -7.828 -28.311 -39.029 1.00 37.78 86 PRO A N 1
ATOM 602 C CA . PRO A 1 86 ? -7.622 -28.291 -37.590 1.00 37.78 86 PRO A CA 1
ATOM 603 C C . PRO A 1 86 ? -7.104 -26.914 -37.173 1.00 37.78 86 PRO A C 1
ATOM 605 O O . PRO A 1 86 ? -5.995 -26.506 -37.530 1.00 37.78 86 PRO A O 1
ATOM 608 N N . LEU A 1 87 ? -7.936 -26.195 -36.418 1.00 34.06 87 LEU A N 1
ATOM 609 C CA . LEU A 1 87 ? -7.594 -24.936 -35.775 1.00 34.06 87 LEU A CA 1
ATOM 610 C C . LEU A 1 87 ? -6.372 -25.172 -34.886 1.00 34.06 87 LEU A C 1
ATOM 612 O O . LEU A 1 87 ? -6.476 -25.700 -33.779 1.00 34.06 87 LEU A O 1
ATOM 616 N N . LYS A 1 88 ? -5.198 -24.767 -35.380 1.00 37.03 88 LYS A N 1
ATOM 617 C CA . LYS A 1 88 ? -4.020 -24.542 -34.546 1.00 37.03 88 LYS A CA 1
ATOM 618 C C . LYS A 1 88 ? -4.464 -23.611 -33.426 1.00 37.03 88 LYS A C 1
ATOM 620 O O . LYS A 1 88 ? -4.787 -22.451 -33.678 1.00 37.03 88 LYS A O 1
ATOM 625 N N . THR A 1 89 ? -4.505 -24.125 -32.203 1.00 35.06 89 THR A N 1
ATOM 626 C CA . THR A 1 89 ? -4.726 -23.341 -30.992 1.00 35.06 89 THR A CA 1
ATOM 627 C C . THR A 1 89 ? -3.635 -22.286 -30.904 1.00 35.06 89 THR A C 1
ATOM 629 O O . THR A 1 89 ? -2.530 -22.538 -30.422 1.00 35.06 89 THR A O 1
ATOM 632 N N . ILE A 1 90 ? -3.944 -21.093 -31.404 1.00 42.94 90 ILE A N 1
ATOM 633 C CA . ILE A 1 90 ? -3.208 -19.878 -31.105 1.00 42.94 90 ILE A CA 1
ATOM 634 C C . ILE A 1 90 ? -3.334 -19.727 -29.592 1.00 42.94 90 ILE A C 1
ATOM 636 O O . ILE A 1 90 ? -4.415 -19.414 -29.088 1.00 42.94 90 ILE A O 1
ATOM 640 N N . LYS A 1 91 ? -2.249 -20.000 -28.858 1.00 45.69 91 LYS A N 1
ATOM 641 C CA . LYS A 1 91 ? -2.116 -19.568 -27.468 1.00 45.69 91 LYS A CA 1
ATOM 642 C C . LYS A 1 91 ? -2.298 -18.054 -27.485 1.00 45.69 91 LYS A C 1
ATOM 644 O O . LYS A 1 91 ? -1.384 -17.319 -27.852 1.00 45.69 91 LYS A O 1
ATOM 649 N N . ARG A 1 92 ? -3.511 -17.588 -27.190 1.00 39.88 92 ARG A N 1
ATOM 650 C CA . ARG A 1 92 ? -3.785 -16.168 -27.000 1.00 39.88 92 ARG A CA 1
ATOM 651 C C . ARG A 1 92 ? -2.892 -15.736 -25.845 1.00 39.88 92 ARG A C 1
ATOM 653 O O . ARG A 1 92 ? -3.033 -16.276 -24.750 1.00 39.88 92 ARG A O 1
ATOM 660 N N . LYS A 1 93 ? -1.949 -14.823 -26.104 1.00 48.66 93 LYS A N 1
ATOM 661 C CA . LYS A 1 93 ? -1.254 -14.113 -25.028 1.00 48.66 93 LYS A CA 1
ATOM 662 C C . LYS A 1 93 ? -2.340 -13.594 -24.074 1.00 48.66 93 LYS A C 1
ATOM 664 O O . LYS A 1 93 ? -3.342 -13.068 -24.578 1.00 48.66 93 LYS A O 1
ATOM 669 N N . PRO A 1 94 ? -2.227 -13.807 -22.753 1.00 55.34 94 PRO A N 1
ATOM 670 C CA . PRO A 1 94 ? -3.169 -13.199 -21.827 1.00 55.34 94 PRO A CA 1
ATOM 671 C C . PRO A 1 94 ? -3.176 -11.693 -22.107 1.00 55.34 94 PRO A C 1
ATOM 673 O O . PRO A 1 94 ? -2.123 -11.112 -22.356 1.00 55.34 94 PRO A O 1
ATOM 676 N N . LYS A 1 95 ? -4.367 -11.084 -22.172 1.00 54.19 95 LYS A N 1
ATOM 677 C CA . LYS A 1 95 ? -4.481 -9.622 -22.242 1.00 54.19 95 LYS A CA 1
ATOM 678 C C . LYS A 1 95 ? -3.624 -9.068 -21.106 1.00 54.19 95 LYS A C 1
ATOM 680 O O . LYS A 1 95 ? -3.839 -9.477 -19.969 1.00 54.19 95 LYS A O 1
ATOM 685 N N . GLU A 1 96 ? -2.657 -8.216 -21.429 1.00 71.44 96 GLU A N 1
ATOM 686 C CA . GLU A 1 96 ? -1.755 -7.586 -20.464 1.00 71.44 96 GLU A CA 1
ATOM 687 C C . GLU A 1 96 ? -2.585 -6.636 -19.591 1.00 71.44 96 GLU A C 1
ATOM 689 O O . GLU A 1 96 ? -2.784 -5.465 -19.908 1.00 71.44 96 GLU A O 1
ATOM 694 N N . VAL A 1 97 ? -3.194 -7.187 -18.540 1.00 86.62 97 VAL A N 1
ATOM 695 C CA . VAL A 1 97 ? -3.914 -6.406 -17.540 1.00 86.62 97 VAL A CA 1
ATOM 696 C C . VAL A 1 97 ? -2.851 -5.722 -16.686 1.00 86.62 97 VAL A C 1
ATOM 698 O O . VAL A 1 97 ? -1.948 -6.401 -16.198 1.00 86.62 97 VAL A O 1
ATOM 701 N N . PRO A 1 98 ? -2.910 -4.394 -16.517 1.00 93.38 98 PRO A N 1
ATOM 702 C CA . PRO A 1 98 ? -1.957 -3.709 -15.670 1.00 93.38 98 PRO A CA 1
ATOM 703 C C . PRO A 1 98 ? -2.152 -4.137 -14.215 1.00 93.38 98 PRO A C 1
ATOM 705 O O . PRO A 1 98 ? -3.278 -4.224 -13.719 1.00 93.38 98 PRO A O 1
ATOM 708 N N . HIS A 1 99 ? -1.043 -4.371 -13.528 1.00 95.94 99 HIS A N 1
ATOM 709 C CA . HIS A 1 99 ? -1.010 -4.780 -12.130 1.00 95.94 99 HIS A CA 1
ATOM 710 C C . HIS A 1 99 ? -0.144 -3.819 -11.326 1.00 95.94 99 HIS A C 1
ATOM 712 O O . HIS A 1 99 ? 0.759 -3.186 -11.877 1.00 95.94 99 HIS A O 1
ATOM 718 N N . TRP A 1 100 ? -0.395 -3.715 -10.020 1.00 97.38 100 TRP A N 1
ATOM 719 C CA . TRP A 1 100 ? 0.550 -3.053 -9.129 1.00 97.38 100 TRP A CA 1
ATOM 720 C C . TRP A 1 100 ? 1.711 -3.981 -8.818 1.00 97.38 100 TRP A C 1
ATOM 722 O O . TRP A 1 100 ? 1.517 -5.087 -8.319 1.00 97.38 100 TRP A O 1
ATOM 732 N N . TYR A 1 101 ? 2.921 -3.496 -9.050 1.00 96.62 101 TYR A N 1
ATOM 733 C CA . TYR A 1 101 ? 4.157 -4.171 -8.695 1.00 96.62 101 TYR A CA 1
ATOM 734 C C . TYR A 1 101 ? 4.817 -3.462 -7.522 1.00 96.62 101 TYR A C 1
ATOM 736 O O . TYR A 1 101 ? 4.956 -2.236 -7.520 1.00 96.62 101 TYR A O 1
ATOM 744 N N . ALA A 1 102 ? 5.274 -4.243 -6.546 1.00 96.12 102 ALA A N 1
ATOM 745 C CA . ALA A 1 102 ? 6.182 -3.745 -5.527 1.00 96.12 102 ALA A CA 1
ATOM 746 C C . ALA A 1 102 ? 7.598 -3.654 -6.106 1.00 96.12 102 ALA A C 1
ATOM 748 O O . ALA A 1 102 ? 8.158 -4.623 -6.629 1.00 96.12 102 ALA A O 1
ATOM 749 N N . LEU A 1 103 ? 8.194 -2.477 -5.986 1.00 95.56 103 LEU A N 1
ATOM 750 C CA . LEU A 1 103 ? 9.546 -2.174 -6.418 1.00 95.56 103 LEU A CA 1
ATOM 751 C C . LEU A 1 103 ? 10.393 -1.778 -5.213 1.00 95.56 103 LEU A C 1
ATOM 753 O O . LEU A 1 103 ? 9.922 -1.227 -4.216 1.00 95.56 103 LEU A O 1
ATOM 757 N N . ARG A 1 104 ? 11.684 -2.052 -5.339 1.00 93.56 104 ARG A N 1
ATOM 758 C CA . ARG A 1 104 ? 12.712 -1.694 -4.380 1.00 93.56 104 ARG A CA 1
ATOM 759 C C . ARG A 1 104 ? 13.641 -0.658 -4.989 1.00 93.56 104 ARG A C 1
ATOM 761 O O . ARG A 1 104 ? 14.136 -0.842 -6.101 1.00 93.56 104 ARG A O 1
ATOM 768 N N . VAL A 1 105 ? 13.935 0.386 -4.228 1.00 92.56 105 VAL A N 1
ATOM 769 C CA . VAL A 1 105 ? 14.946 1.393 -4.567 1.00 92.56 105 VAL A CA 1
ATOM 770 C C . VAL A 1 105 ? 16.078 1.315 -3.551 1.00 92.56 105 VAL A C 1
ATOM 772 O O . VAL A 1 105 ? 15.842 1.027 -2.385 1.00 92.56 105 VAL A O 1
ATOM 775 N N . THR A 1 106 ? 17.326 1.543 -3.959 1.00 89.56 106 THR A N 1
ATOM 776 C CA . THR A 1 106 ? 18.442 1.623 -3.006 1.00 89.56 106 THR A CA 1
ATOM 777 C C . THR A 1 106 ? 18.725 3.062 -2.566 1.00 89.56 106 THR A C 1
ATOM 779 O O . THR A 1 106 ? 18.702 4.000 -3.369 1.00 89.56 106 THR A O 1
ATOM 782 N N . TYR A 1 107 ? 19.084 3.213 -1.287 1.00 86.75 107 TYR A N 1
ATOM 783 C CA . TYR A 1 107 ? 19.538 4.462 -0.663 1.00 86.75 107 TYR A CA 1
ATOM 784 C C . TYR A 1 107 ? 18.478 5.569 -0.535 1.00 86.75 107 TYR A C 1
ATOM 786 O O . TYR A 1 107 ? 18.817 6.735 -0.725 1.00 86.75 107 TYR A O 1
ATOM 794 N N . GLY A 1 108 ? 17.213 5.254 -0.233 1.00 84.94 108 GLY A N 1
ATOM 795 C CA . GLY A 1 108 ? 16.236 6.313 0.070 1.00 84.94 108 GLY A CA 1
ATOM 796 C C . GLY A 1 108 ? 15.859 7.182 -1.138 1.00 84.94 108 GLY A C 1
ATOM 797 O O . GLY A 1 108 ? 15.590 8.374 -1.002 1.00 84.94 108 GLY A O 1
ATOM 798 N N . ARG A 1 109 ? 15.958 6.632 -2.356 1.00 90.31 109 ARG A N 1
ATOM 799 C CA . ARG A 1 109 ? 15.748 7.371 -3.616 1.00 90.31 109 ARG A CA 1
ATOM 800 C C . ARG A 1 109 ? 14.341 7.184 -4.189 1.00 90.31 109 ARG A C 1
ATOM 802 O O . ARG A 1 109 ? 14.147 7.350 -5.394 1.00 90.31 109 ARG A O 1
ATOM 809 N N . GLU A 1 110 ? 13.367 6.845 -3.348 1.00 92.81 110 GLU A N 1
ATOM 810 C CA . GLU A 1 110 ? 11.987 6.540 -3.749 1.00 92.81 110 GLU A CA 1
ATOM 811 C C . GLU A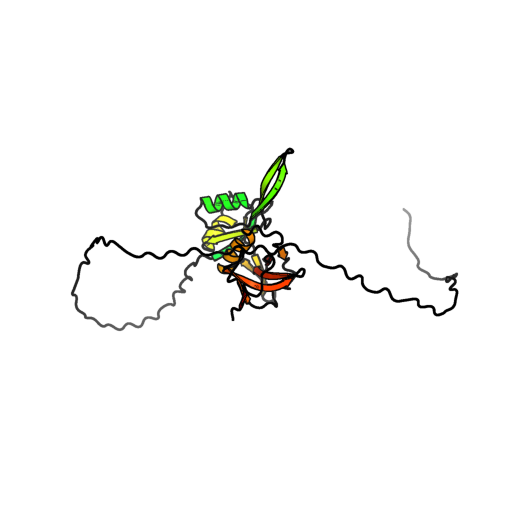 1 110 ? 11.339 7.748 -4.417 1.00 92.81 110 GLU A C 1
ATOM 813 O O . GLU A 1 110 ? 10.763 7.601 -5.489 1.00 92.81 110 GLU A O 1
ATOM 818 N N . LYS A 1 111 ? 11.526 8.955 -3.861 1.00 92.25 111 LYS A N 1
ATOM 819 C CA . LYS A 1 111 ? 10.991 10.191 -4.452 1.00 92.25 111 LYS A CA 1
ATOM 820 C C . LYS A 1 111 ? 11.506 10.423 -5.877 1.00 92.25 111 LYS A C 1
ATOM 822 O O . LYS A 1 111 ? 10.736 10.747 -6.770 1.00 92.25 111 LYS A O 1
ATOM 827 N N . LYS A 1 112 ? 12.805 10.209 -6.117 1.00 92.62 112 LYS A N 1
ATOM 828 C CA . LYS A 1 112 ? 13.394 10.361 -7.459 1.00 92.62 112 LYS A CA 1
ATOM 829 C C . LYS A 1 112 ? 12.816 9.338 -8.442 1.00 92.62 112 LYS A C 1
ATOM 831 O O . LYS A 1 112 ? 12.583 9.675 -9.600 1.00 92.62 112 LYS A O 1
ATOM 836 N N . ALA A 1 113 ? 12.613 8.099 -7.992 1.00 93.38 113 ALA A N 1
ATOM 837 C CA . ALA A 1 113 ? 11.969 7.072 -8.802 1.00 93.38 113 ALA A CA 1
ATOM 838 C C . ALA A 1 113 ? 10.508 7.439 -9.103 1.00 93.38 113 ALA A C 1
ATOM 840 O O . ALA A 1 113 ? 10.114 7.404 -10.265 1.00 93.38 113 ALA A O 1
ATOM 841 N N . TYR A 1 114 ? 9.751 7.876 -8.094 1.00 94.62 114 TYR A N 1
ATOM 842 C CA . TYR A 1 114 ? 8.377 8.357 -8.242 1.00 94.62 114 TYR A CA 1
ATOM 843 C C . TYR A 1 114 ? 8.269 9.475 -9.276 1.00 94.62 114 TYR A C 1
ATOM 845 O O . TYR A 1 114 ? 7.549 9.321 -10.259 1.00 94.62 114 TYR A O 1
ATOM 853 N N . ASP A 1 115 ? 9.033 10.556 -9.097 1.00 94.94 115 ASP A N 1
ATOM 854 C CA . ASP A 1 115 ? 8.991 11.727 -9.976 1.00 94.94 115 ASP A CA 1
ATOM 855 C C . ASP A 1 115 ? 9.289 11.332 -11.437 1.00 94.94 115 ASP A C 1
ATOM 857 O O . ASP A 1 115 ? 8.653 11.827 -12.369 1.00 94.94 115 ASP A O 1
ATOM 861 N N . TYR A 1 116 ? 10.221 10.394 -11.647 1.00 94.44 116 TYR A N 1
ATOM 862 C CA . TYR A 1 116 ? 10.557 9.892 -12.978 1.00 94.44 116 TYR A CA 1
ATOM 863 C C . TYR A 1 116 ? 9.432 9.052 -13.599 1.00 94.44 116 TYR A C 1
ATOM 865 O O . TYR A 1 116 ? 9.101 9.262 -14.765 1.00 94.44 116 TYR A O 1
ATOM 873 N N . LEU A 1 117 ? 8.853 8.104 -12.851 1.00 94.56 117 LEU A N 1
ATOM 874 C CA . LEU A 1 117 ? 7.779 7.238 -13.355 1.00 94.56 117 LEU A CA 1
ATOM 875 C C . LEU A 1 117 ? 6.512 8.045 -13.660 1.00 94.56 117 LEU A C 1
ATOM 877 O O . LEU A 1 117 ? 5.953 7.917 -14.749 1.00 94.56 117 LEU A O 1
ATOM 881 N N . VAL A 1 118 ? 6.119 8.944 -12.756 1.00 95.69 118 VAL A N 1
ATOM 882 C CA . VAL A 1 118 ? 4.974 9.843 -12.964 1.00 95.69 118 VAL A CA 1
ATOM 883 C C . VAL A 1 118 ? 5.211 10.759 -14.164 1.00 95.69 118 VAL A C 1
ATOM 885 O O . VAL A 1 118 ? 4.317 10.936 -14.990 1.00 95.69 118 VAL A O 1
ATOM 888 N N . GLY A 1 119 ? 6.434 11.275 -14.334 1.00 95.19 119 GLY A N 1
ATOM 889 C CA . GLY A 1 119 ? 6.822 12.046 -15.519 1.00 95.19 119 GLY A CA 1
ATOM 890 C C . GLY A 1 119 ? 6.775 11.255 -16.835 1.00 95.19 119 GLY A C 1
ATOM 891 O O . GLY A 1 119 ? 6.777 11.852 -17.909 1.00 95.19 119 GLY A O 1
ATOM 892 N N . LYS A 1 120 ? 6.718 9.921 -16.769 1.00 94.12 120 LYS A N 1
ATOM 893 C CA . LYS A 1 120 ? 6.514 9.011 -17.907 1.00 94.12 120 LYS A CA 1
ATOM 894 C C . LYS A 1 120 ? 5.075 8.496 -18.012 1.00 94.12 120 LYS A C 1
ATOM 896 O O . LYS A 1 120 ? 4.830 7.590 -18.798 1.00 94.12 120 LYS A O 1
ATOM 901 N N . HIS A 1 121 ? 4.143 9.101 -17.273 1.00 93.88 121 HIS A N 1
ATOM 902 C CA . HIS A 1 121 ? 2.725 8.735 -17.212 1.00 93.88 121 HIS A CA 1
ATOM 903 C C . HIS A 1 121 ? 2.443 7.350 -16.616 1.00 93.88 121 HIS A C 1
ATOM 905 O O . HIS A 1 121 ? 1.359 6.807 -16.816 1.00 93.88 121 HIS A O 1
ATOM 911 N N . VAL A 1 122 ? 3.383 6.804 -15.842 1.00 94.94 122 VAL A N 1
ATOM 912 C CA . VAL A 1 122 ? 3.162 5.581 -15.070 1.00 94.94 122 VAL A CA 1
ATOM 913 C C . VAL A 1 122 ? 2.509 5.951 -13.748 1.00 94.94 122 VAL A C 1
ATOM 915 O O . VAL A 1 122 ? 2.978 6.841 -13.033 1.00 94.94 122 VAL A O 1
ATOM 918 N N . GLU A 1 123 ? 1.433 5.255 -13.400 1.00 96.56 123 GLU A N 1
ATOM 919 C CA . GLU A 1 123 ? 0.812 5.430 -12.097 1.00 96.56 123 GLU A CA 1
ATOM 920 C C . GLU A 1 123 ? 1.692 4.807 -11.014 1.00 96.56 123 GLU A C 1
ATOM 922 O O . GLU A 1 123 ? 2.118 3.655 -11.098 1.00 96.56 123 GLU A O 1
ATOM 927 N N . ALA A 1 124 ? 1.972 5.594 -9.986 1.00 96.50 124 ALA A N 1
ATOM 928 C CA . ALA A 1 124 ? 2.941 5.269 -8.965 1.00 96.50 124 ALA A CA 1
ATOM 929 C C . ALA A 1 124 ? 2.435 5.683 -7.590 1.00 96.50 124 ALA A C 1
ATOM 931 O O . ALA A 1 124 ? 1.664 6.631 -7.448 1.00 96.50 124 ALA A O 1
ATOM 932 N N . TYR A 1 125 ? 2.908 4.990 -6.563 1.00 95.31 125 TYR A N 1
ATOM 933 C CA . TYR A 1 125 ? 2.599 5.311 -5.184 1.00 95.31 125 TYR A CA 1
ATOM 934 C C . TYR A 1 125 ? 3.753 4.907 -4.269 1.00 95.31 125 TYR A C 1
ATOM 936 O O . TYR A 1 125 ? 4.238 3.779 -4.318 1.00 95.31 125 TYR A O 1
ATOM 944 N N . TYR A 1 126 ? 4.177 5.818 -3.397 1.00 92.88 126 TYR A N 1
ATOM 945 C CA . TYR A 1 126 ? 5.047 5.501 -2.271 1.00 92.88 126 TYR A CA 1
ATOM 946 C C . TYR A 1 126 ? 4.475 6.134 -1.008 1.00 92.88 126 TYR A C 1
ATOM 948 O O . TYR A 1 126 ? 4.146 7.320 -1.018 1.00 92.88 126 TYR A O 1
ATOM 956 N N . PRO A 1 127 ? 4.323 5.362 0.076 1.00 90.25 127 PRO A N 1
ATOM 957 C CA . PRO A 1 127 ? 3.830 5.907 1.328 1.00 90.25 127 PRO A CA 1
ATOM 958 C C . PRO A 1 127 ? 4.744 6.984 1.906 1.00 90.25 127 PRO A C 1
ATOM 960 O O . PRO A 1 127 ? 5.938 6.747 2.104 1.00 90.25 127 PRO A O 1
ATOM 963 N N . THR A 1 128 ? 4.169 8.131 2.257 1.00 89.12 128 THR A N 1
ATOM 964 C CA . THR A 1 128 ? 4.854 9.223 2.952 1.00 89.12 128 THR A CA 1
ATOM 965 C C . THR A 1 128 ? 4.220 9.518 4.307 1.00 89.12 128 THR A C 1
ATOM 967 O O . THR A 1 128 ? 3.096 9.107 4.591 1.00 89.12 128 THR A O 1
ATOM 970 N N . ILE A 1 129 ? 4.974 10.184 5.178 1.00 86.25 129 ILE A N 1
ATOM 971 C CA . ILE A 1 129 ? 4.521 10.681 6.477 1.00 86.25 129 ILE A CA 1
ATOM 972 C C . ILE A 1 129 ? 5.065 12.091 6.700 1.00 86.25 129 ILE A C 1
ATOM 974 O O . ILE A 1 129 ? 6.234 12.373 6.435 1.00 86.25 129 ILE A O 1
ATOM 978 N N . LYS A 1 130 ? 4.215 12.991 7.197 1.00 84.44 130 LYS A N 1
ATOM 979 C CA . LYS A 1 130 ? 4.613 14.353 7.561 1.00 84.44 130 LYS A CA 1
ATOM 980 C C . LYS A 1 130 ? 5.133 14.350 8.994 1.00 84.44 130 LYS A C 1
ATOM 982 O O . LYS A 1 130 ? 4.376 14.089 9.922 1.00 84.44 130 LYS A O 1
ATOM 987 N N . THR A 1 131 ? 6.409 14.667 9.176 1.00 81.25 131 THR A N 1
ATOM 988 C CA . THR A 1 131 ? 7.048 14.752 10.494 1.00 81.25 131 THR A CA 1
ATOM 989 C C . THR A 1 131 ? 7.523 16.179 10.736 1.00 81.25 131 THR A C 1
ATOM 991 O O . THR A 1 131 ? 8.182 16.774 9.884 1.00 81.25 131 THR A O 1
ATOM 994 N N . VAL A 1 132 ? 7.212 16.757 11.899 1.00 84.31 132 VAL A N 1
ATOM 995 C CA . VAL A 1 132 ? 7.750 18.069 12.282 1.00 84.31 132 VAL A CA 1
ATOM 996 C C . VAL A 1 132 ? 9.159 17.868 12.827 1.00 84.31 132 VAL A C 1
ATOM 998 O O . VAL A 1 132 ? 9.331 17.325 13.915 1.00 84.31 132 VAL A O 1
ATOM 1001 N N . LYS A 1 133 ? 10.165 18.305 12.071 1.00 84.44 133 LYS A N 1
ATOM 1002 C CA . LYS A 1 133 ? 11.569 18.288 12.490 1.00 84.44 133 LYS A CA 1
ATOM 1003 C C . LYS A 1 133 ? 12.054 19.704 12.757 1.00 84.44 133 LYS A C 1
ATOM 1005 O O . LYS A 1 133 ? 11.625 20.659 12.109 1.00 84.44 133 LYS A O 1
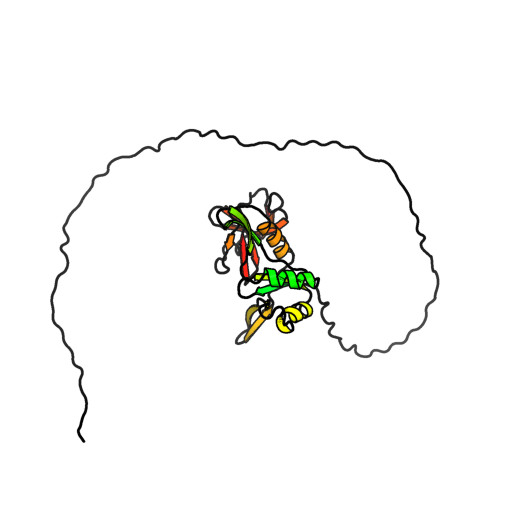ATOM 1010 N N . GLU A 1 134 ? 12.950 19.841 13.721 1.00 85.56 134 GLU A N 1
ATOM 1011 C CA . GLU A 1 134 ? 13.688 21.080 13.921 1.00 85.56 134 GLU A CA 1
ATOM 1012 C C . GLU A 1 134 ? 14.871 21.094 12.953 1.00 85.56 134 GLU A C 1
ATOM 1014 O O . GLU A 1 134 ? 15.775 20.266 13.042 1.00 85.56 134 GLU A O 1
ATOM 1019 N N . VAL A 1 135 ? 14.818 21.994 11.974 1.00 82.81 135 VAL A N 1
ATOM 1020 C CA . VAL A 1 135 ? 15.864 22.167 10.964 1.00 82.81 135 VAL A CA 1
ATOM 1021 C C . VAL A 1 135 ? 16.315 23.615 11.049 1.00 82.81 135 VAL A C 1
ATOM 1023 O O . VAL A 1 135 ? 15.508 24.527 10.850 1.00 82.81 135 VAL A O 1
ATOM 1026 N N . ASP A 1 136 ? 17.588 23.822 11.376 1.00 76.31 136 ASP A N 1
ATOM 1027 C CA . ASP A 1 136 ? 18.191 25.146 11.575 1.00 76.31 136 ASP A CA 1
ATOM 1028 C C . ASP A 1 136 ? 17.456 25.995 12.634 1.00 76.31 136 ASP A C 1
ATOM 1030 O O . ASP A 1 136 ? 17.160 27.172 12.417 1.00 76.31 136 ASP A O 1
ATOM 1034 N N . GLY A 1 137 ? 17.079 25.383 13.765 1.00 83.56 137 GLY A N 1
ATOM 1035 C CA . GLY A 1 137 ? 16.373 26.054 14.869 1.00 83.56 137 GLY A CA 1
ATOM 1036 C C . GLY A 1 137 ? 14.921 26.448 14.564 1.00 83.56 137 GLY A C 1
ATOM 1037 O O . GLY A 1 137 ? 14.280 27.133 15.360 1.00 83.56 137 GLY A O 1
ATOM 1038 N N . LYS A 1 138 ? 14.376 26.047 13.405 1.00 87.56 138 LYS A N 1
ATOM 1039 C CA . LYS A 1 138 ? 12.976 26.281 13.023 1.00 87.56 138 LYS A CA 1
ATOM 1040 C C . LYS A 1 138 ? 12.246 24.954 12.867 1.00 87.56 138 LYS A C 1
ATOM 1042 O O . LYS A 1 138 ? 12.709 24.052 12.171 1.00 87.56 138 LYS A O 1
ATOM 1047 N N . ARG A 1 139 ? 11.055 24.853 13.462 1.00 87.44 139 ARG A N 1
ATOM 1048 C CA . ARG A 1 139 ? 10.143 23.726 13.229 1.00 87.44 139 ARG A CA 1
ATOM 1049 C C . ARG A 1 139 ? 9.675 23.769 11.774 1.00 87.44 139 ARG A C 1
ATOM 1051 O O . ARG A 1 139 ? 9.003 24.718 11.370 1.00 87.44 139 ARG A O 1
ATOM 1058 N N . LYS A 1 140 ? 10.036 22.754 10.994 1.00 88.81 140 LYS A N 1
ATOM 1059 C CA . LYS A 1 140 ? 9.577 22.554 9.617 1.00 88.81 140 LYS A CA 1
ATOM 1060 C C . LYS A 1 140 ? 8.882 21.204 9.514 1.00 88.81 140 LYS A C 1
ATOM 1062 O O . LYS A 1 140 ? 9.369 20.201 10.029 1.00 88.81 140 LYS A O 1
ATOM 1067 N N . THR A 1 141 ? 7.751 21.178 8.825 1.00 86.06 141 THR A N 1
ATOM 1068 C CA . THR A 1 141 ? 7.102 19.927 8.436 1.00 86.06 141 THR A CA 1
ATOM 1069 C C . THR A 1 141 ? 7.871 19.343 7.258 1.00 86.06 141 THR A C 1
ATOM 1071 O O . THR A 1 141 ? 7.912 19.946 6.187 1.00 86.06 141 THR A O 1
ATOM 1074 N N . VAL A 1 142 ? 8.513 18.199 7.473 1.00 87.06 142 VAL A N 1
ATOM 1075 C CA . VAL A 1 142 ? 9.265 17.457 6.460 1.00 87.06 142 VAL A CA 1
ATOM 1076 C C . VAL A 1 142 ? 8.460 16.220 6.086 1.00 87.06 142 VAL A C 1
ATOM 1078 O O . VAL A 1 142 ? 7.969 15.501 6.954 1.00 87.06 1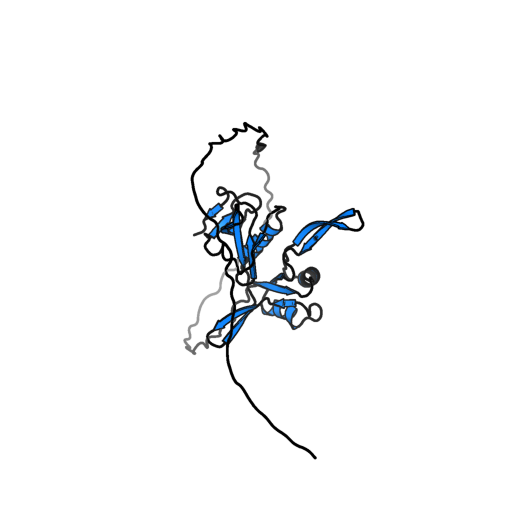42 VAL A O 1
ATOM 1081 N N . GLU A 1 143 ? 8.297 15.990 4.789 1.00 87.00 143 GLU A N 1
ATOM 1082 C CA . GLU A 1 143 ? 7.690 14.769 4.273 1.00 87.00 143 GLU A CA 1
ATOM 1083 C C . GLU A 1 143 ? 8.766 13.696 4.118 1.00 87.00 143 GLU A C 1
ATOM 1085 O O . GLU A 1 143 ? 9.761 13.890 3.418 1.00 87.00 143 GLU A O 1
ATOM 1090 N N . GLU A 1 144 ? 8.574 12.569 4.793 1.00 85.88 144 GLU A N 1
ATOM 1091 C CA . GLU A 1 144 ? 9.518 11.455 4.807 1.00 85.88 144 GLU A CA 1
ATOM 1092 C C . GLU A 1 144 ? 8.862 10.195 4.261 1.00 85.88 144 GLU A C 1
ATOM 1094 O O . GLU A 1 144 ? 7.643 10.037 4.325 1.00 85.88 144 GLU A O 1
ATOM 1099 N N . SER A 1 145 ? 9.665 9.274 3.727 1.00 88.38 145 SER A N 1
ATOM 1100 C CA . SER A 1 145 ? 9.140 7.980 3.297 1.00 88.38 145 SER A CA 1
ATOM 1101 C C . SER A 1 145 ? 8.691 7.173 4.512 1.00 88.38 145 SER A C 1
ATOM 1103 O O . SER A 1 145 ? 9.464 6.932 5.442 1.00 88.38 145 SER A O 1
ATOM 1105 N N . ARG A 1 146 ? 7.434 6.733 4.494 1.00 88.06 146 ARG A N 1
ATOM 1106 C CA . ARG A 1 146 ? 6.864 5.870 5.530 1.00 88.06 146 ARG A CA 1
ATOM 1107 C C . ARG A 1 146 ? 7.338 4.429 5.367 1.00 88.06 146 ARG A C 1
ATOM 1109 O O . ARG A 1 146 ? 7.496 3.737 6.368 1.00 88.06 146 ARG A O 1
ATOM 1116 N N . LEU A 1 147 ? 7.590 3.999 4.129 1.00 88.56 147 LEU A N 1
ATOM 1117 C CA . LEU A 1 147 ? 8.169 2.700 3.795 1.00 88.56 147 LEU A CA 1
ATOM 1118 C C . LEU A 1 147 ? 9.531 2.895 3.111 1.00 88.56 147 LEU A C 1
ATOM 1120 O O . LEU A 1 147 ? 9.596 3.046 1.888 1.00 88.56 147 LEU A O 1
ATOM 1124 N N . PRO A 1 148 ? 10.639 2.889 3.870 1.00 87.81 148 PRO A N 1
ATOM 1125 C CA . PRO A 1 148 ? 11.961 3.065 3.292 1.00 87.81 148 PRO A CA 1
ATOM 1126 C C . PRO A 1 148 ? 12.265 2.001 2.236 1.00 87.81 148 PRO A C 1
ATOM 1128 O O . PRO A 1 148 ? 12.054 0.808 2.451 1.00 87.81 148 PRO A O 1
ATOM 1131 N N . ASN A 1 149 ? 12.835 2.435 1.119 1.00 91.38 149 ASN A N 1
ATOM 1132 C CA . ASN A 1 149 ? 13.284 1.642 -0.021 1.00 91.38 149 ASN A CA 1
ATOM 1133 C C . ASN A 1 149 ? 12.186 0.879 -0.774 1.00 91.38 149 ASN A C 1
ATOM 1135 O O . ASN A 1 149 ? 12.524 0.118 -1.682 1.00 91.38 149 ASN A O 1
ATOM 1139 N N . ILE A 1 150 ? 10.909 1.074 -0.436 1.00 92.25 150 ILE A N 1
ATOM 1140 C CA . ILE A 1 150 ? 9.767 0.396 -1.054 1.00 92.25 150 ILE A CA 1
ATOM 1141 C C . ILE A 1 150 ? 8.871 1.413 -1.752 1.00 92.25 150 ILE A C 1
ATOM 1143 O O . ILE A 1 150 ? 8.576 2.486 -1.232 1.00 92.25 150 ILE A O 1
ATOM 1147 N N . PHE A 1 151 ? 8.438 1.052 -2.951 1.00 91.94 151 PHE A N 1
ATOM 1148 C CA . PHE A 1 151 ? 7.651 1.893 -3.839 1.00 91.94 151 PHE A CA 1
ATOM 1149 C C . PHE A 1 151 ? 6.761 0.997 -4.713 1.00 91.94 151 PHE A C 1
ATOM 1151 O O . PHE A 1 151 ? 7.139 -0.136 -5.001 1.00 91.94 151 PHE A O 1
ATOM 1158 N N . PHE A 1 152 ? 5.607 1.483 -5.164 1.00 96.62 152 PHE A N 1
ATOM 1159 C CA . PHE A 1 152 ? 4.667 0.728 -5.996 1.00 96.62 152 PHE A CA 1
ATOM 1160 C C . PHE A 1 152 ? 4.416 1.438 -7.328 1.00 96.62 152 PHE A C 1
ATOM 1162 O O . PHE A 1 152 ? 4.289 2.661 -7.365 1.00 96.62 152 PHE A O 1
ATOM 1169 N N . ALA A 1 153 ? 4.300 0.675 -8.413 1.00 97.31 153 ALA A N 1
ATOM 1170 C CA . ALA A 1 153 ? 3.882 1.190 -9.718 1.00 97.31 153 ALA A CA 1
ATOM 1171 C C . ALA A 1 153 ? 2.875 0.262 -10.384 1.00 97.31 153 ALA A C 1
ATOM 1173 O O . ALA A 1 153 ? 2.982 -0.958 -10.250 1.00 97.31 153 ALA A O 1
ATOM 1174 N N . ARG A 1 154 ? 1.928 0.845 -11.116 1.00 97.12 154 ARG A N 1
ATOM 1175 C CA . ARG A 1 154 ? 0.930 0.127 -11.900 1.00 97.12 154 ARG A CA 1
ATOM 1176 C C . ARG A 1 154 ? 1.287 0.182 -13.378 1.00 97.12 154 ARG A C 1
ATOM 1178 O O . ARG A 1 154 ? 1.516 1.261 -13.913 1.00 97.12 154 ARG A O 1
ATOM 1185 N N . GLY A 1 155 ? 1.303 -0.973 -14.029 1.00 95.31 155 GLY A N 1
ATOM 1186 C CA . GLY A 1 155 ? 1.602 -1.086 -15.456 1.00 95.31 155 GLY A CA 1
ATOM 1187 C C . GLY A 1 155 ? 1.565 -2.534 -15.920 1.00 95.31 155 GLY A C 1
ATOM 1188 O O . GLY A 1 155 ? 1.246 -3.431 -15.136 1.00 95.31 155 GLY A O 1
ATOM 1189 N N . THR A 1 156 ? 1.880 -2.767 -17.190 1.00 94.88 156 THR A N 1
ATOM 1190 C CA . THR A 1 156 ? 2.145 -4.130 -17.687 1.00 94.88 156 THR A CA 1
ATOM 1191 C C . THR A 1 156 ? 3.514 -4.611 -17.200 1.00 94.88 156 THR A C 1
ATOM 1193 O O . THR A 1 156 ? 4.375 -3.802 -16.843 1.00 94.88 156 THR A O 1
ATOM 1196 N N . GLU A 1 157 ? 3.751 -5.923 -17.165 1.00 91.25 157 GLU A N 1
ATOM 1197 C CA . GLU A 1 157 ? 5.044 -6.444 -16.707 1.00 91.25 157 GLU A CA 1
ATOM 1198 C C . GLU A 1 157 ? 6.190 -5.949 -17.603 1.00 91.25 157 GLU A C 1
ATOM 1200 O O . GLU A 1 157 ? 7.255 -5.566 -17.114 1.00 91.25 157 GLU A O 1
ATOM 1205 N N . GLU A 1 158 ? 5.955 -5.917 -18.913 1.00 91.56 158 GLU A N 1
ATOM 1206 C CA . GLU A 1 158 ? 6.870 -5.434 -19.944 1.00 91.56 158 GLU A CA 1
ATOM 1207 C C . GLU A 1 158 ? 7.196 -3.948 -19.760 1.00 91.56 158 GLU A C 1
ATOM 1209 O O . GLU A 1 158 ? 8.367 -3.555 -19.798 1.00 91.56 158 GLU A O 1
ATOM 1214 N N . GLU A 1 159 ? 6.175 -3.128 -19.505 1.00 93.00 159 GLU A N 1
ATOM 1215 C CA . GLU A 1 159 ? 6.337 -1.701 -19.239 1.00 93.00 159 GLU A CA 1
ATOM 1216 C C . GLU A 1 159 ? 7.204 -1.472 -17.999 1.00 93.00 159 GLU A C 1
ATOM 1218 O O . GLU A 1 159 ? 8.217 -0.771 -18.076 1.00 93.00 159 GLU A O 1
ATOM 1223 N N . ILE A 1 160 ? 6.885 -2.116 -16.871 1.00 94.12 160 ILE A N 1
ATOM 1224 C CA . ILE A 1 160 ? 7.661 -1.944 -15.637 1.00 94.12 160 ILE A CA 1
ATOM 1225 C C . ILE A 1 160 ? 9.086 -2.505 -15.789 1.00 94.12 160 ILE A C 1
ATOM 1227 O O . ILE A 1 160 ? 10.041 -1.889 -15.304 1.00 94.12 160 ILE A O 1
ATOM 1231 N N . LYS A 1 161 ? 9.278 -3.609 -16.527 1.00 92.75 161 LYS A N 1
ATOM 1232 C CA . LYS A 1 161 ? 10.613 -4.148 -16.857 1.00 92.75 161 LYS A CA 1
ATOM 1233 C C . LYS A 1 161 ? 11.485 -3.137 -17.594 1.00 92.75 161 LYS A C 1
ATOM 1235 O O . LYS A 1 161 ? 12.661 -3.019 -17.242 1.00 92.75 161 LYS A O 1
ATOM 1240 N N . SER A 1 162 ? 10.921 -2.378 -18.534 1.00 91.88 162 SER A N 1
ATOM 1241 C CA . SER A 1 162 ? 11.671 -1.352 -19.271 1.00 91.88 162 SER A CA 1
ATOM 1242 C C . SER A 1 162 ? 12.255 -0.273 -18.345 1.00 91.88 162 SER A C 1
ATOM 1244 O O . SER A 1 162 ? 13.363 0.213 -18.564 1.00 91.88 162 SER A O 1
ATOM 1246 N N . PHE A 1 163 ? 11.566 0.047 -17.241 1.00 91.62 163 PHE A N 1
ATOM 1247 C CA . PHE A 1 163 ? 12.051 0.997 -16.237 1.00 91.62 163 PHE A CA 1
ATOM 1248 C C . PHE A 1 163 ? 13.061 0.401 -15.255 1.00 91.62 163 PHE A C 1
ATOM 1250 O O . PHE A 1 163 ? 13.863 1.146 -14.693 1.00 91.62 163 PHE A O 1
ATOM 1257 N N . VAL A 1 164 ? 13.005 -0.909 -15.019 1.00 89.38 164 VAL A N 1
ATOM 1258 C CA . VAL A 1 164 ? 13.853 -1.615 -14.049 1.00 89.38 164 VAL A CA 1
ATOM 1259 C C . VAL A 1 164 ? 15.190 -2.050 -14.657 1.00 89.38 164 VAL A C 1
ATOM 1261 O O . VAL A 1 164 ? 16.221 -1.961 -13.985 1.00 89.38 164 VAL A O 1
ATOM 1264 N N . TYR A 1 165 ? 15.177 -2.538 -15.899 1.00 86.31 165 TYR A N 1
ATOM 1265 C CA . TYR A 1 165 ? 16.340 -3.146 -16.553 1.00 86.31 165 TYR A CA 1
ATOM 1266 C C . TYR A 1 165 ? 16.968 -2.248 -17.617 1.00 86.31 165 TYR A C 1
ATOM 1268 O O . TYR A 1 165 ? 18.184 -2.064 -17.608 1.00 86.31 165 TYR A O 1
ATOM 1276 N N . ASP A 1 166 ? 16.150 -1.630 -18.467 1.00 78.69 166 ASP A N 1
ATOM 1277 C CA . ASP A 1 166 ? 16.623 -0.918 -19.663 1.00 78.69 166 ASP A CA 1
ATOM 1278 C C . ASP A 1 166 ? 16.785 0.599 -19.438 1.00 78.69 166 ASP A C 1
ATOM 1280 O O . ASP A 1 166 ? 16.893 1.384 -20.381 1.00 78.69 166 ASP A O 1
ATOM 1284 N N . ASN A 1 167 ? 16.810 1.042 -18.175 1.00 80.75 167 ASN A N 1
ATOM 1285 C CA . ASN A 1 167 ? 16.749 2.455 -17.811 1.00 80.75 167 ASN A CA 1
ATOM 1286 C C . ASN A 1 167 ? 18.004 2.952 -17.080 1.00 80.75 167 ASN A C 1
ATOM 1288 O O . ASN A 1 167 ? 18.262 2.630 -15.918 1.00 80.75 167 ASN A O 1
ATOM 1292 N N . VAL A 1 168 ? 18.729 3.858 -17.737 1.00 83.00 168 VAL A N 1
ATOM 1293 C CA . VAL A 1 168 ? 19.934 4.511 -17.198 1.00 83.00 168 VAL A CA 1
ATOM 1294 C C . VAL A 1 168 ? 19.612 5.538 -16.102 1.00 83.00 168 VAL A C 1
ATOM 1296 O O . VAL A 1 168 ? 20.458 5.830 -15.259 1.00 83.00 168 VAL A O 1
ATOM 1299 N N . ASN A 1 169 ? 18.390 6.080 -16.063 1.00 87.38 169 ASN A N 1
ATOM 1300 C CA . ASN A 1 169 ? 17.988 7.095 -15.081 1.00 87.38 169 ASN A CA 1
ATOM 1301 C C . ASN A 1 169 ? 17.675 6.496 -13.704 1.00 87.38 169 ASN A C 1
ATOM 1303 O O . ASN A 1 169 ? 17.801 7.188 -12.688 1.00 87.38 169 ASN A O 1
ATOM 1307 N N . LEU A 1 170 ? 17.292 5.214 -13.666 1.00 88.12 170 LEU A N 1
ATOM 1308 C CA . LEU A 1 170 ? 16.912 4.488 -12.453 1.00 88.12 170 LEU A CA 1
ATOM 1309 C C . LEU A 1 170 ? 17.714 3.185 -12.271 1.00 88.12 170 LEU A C 1
ATOM 1311 O O . LEU A 1 170 ? 17.132 2.126 -12.038 1.00 88.12 170 LEU A O 1
ATOM 1315 N N . PRO A 1 171 ? 19.061 3.236 -12.246 1.00 87.50 171 PRO A N 1
ATOM 1316 C CA . PRO A 1 171 ? 19.895 2.035 -12.133 1.00 87.50 171 PRO A CA 1
ATOM 1317 C C . PRO A 1 171 ? 19.747 1.325 -10.776 1.00 87.50 171 PR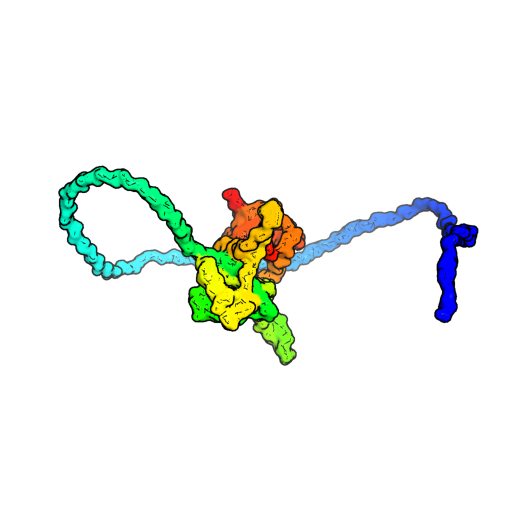O A C 1
ATOM 1319 O O . PRO A 1 171 ? 20.236 0.211 -10.596 1.00 87.50 171 PRO A O 1
ATOM 1322 N N . HIS A 1 172 ? 19.076 1.970 -9.822 1.00 87.44 172 HIS A N 1
ATOM 1323 C CA . HIS A 1 172 ? 18.844 1.525 -8.453 1.00 87.44 172 HIS A CA 1
ATOM 1324 C C . HIS A 1 172 ? 17.440 0.954 -8.219 1.00 87.44 172 HIS A C 1
ATOM 1326 O O . HIS A 1 172 ? 17.154 0.539 -7.097 1.00 87.44 172 HIS A O 1
ATOM 1332 N N . LEU A 1 173 ? 16.576 0.956 -9.240 1.00 92.81 173 LEU A N 1
ATOM 1333 C CA . LEU A 1 173 ? 15.217 0.424 -9.170 1.00 92.81 173 LEU A CA 1
ATOM 1334 C C . LEU A 1 173 ? 15.220 -1.063 -9.533 1.00 92.81 173 LEU A C 1
ATOM 1336 O O . LEU A 1 173 ? 15.776 -1.458 -10.556 1.00 92.81 173 LEU A O 1
ATOM 1340 N N . ARG A 1 174 ? 14.612 -1.902 -8.700 1.00 93.75 174 ARG A N 1
ATOM 1341 C CA . ARG A 1 174 ? 14.471 -3.347 -8.925 1.00 93.75 174 ARG A CA 1
ATOM 1342 C C . ARG A 1 174 ? 13.055 -3.783 -8.592 1.00 93.75 174 ARG A C 1
ATOM 1344 O O . ARG A 1 174 ? 12.425 -3.183 -7.731 1.00 93.75 174 ARG A O 1
ATOM 1351 N N . PHE A 1 175 ? 12.574 -4.854 -9.212 1.00 94.44 175 PHE A N 1
ATOM 1352 C CA . PHE A 1 175 ? 11.396 -5.538 -8.685 1.00 94.44 175 PHE A CA 1
ATOM 1353 C C . PHE A 1 175 ? 11.683 -6.070 -7.283 1.00 94.44 175 PHE A C 1
ATOM 1355 O O . PHE A 1 175 ? 12.787 -6.551 -6.997 1.00 94.44 175 PHE A O 1
ATOM 1362 N N . TYR A 1 176 ? 10.679 -5.998 -6.418 1.00 93.06 176 TYR A N 1
ATOM 1363 C CA . TYR A 1 176 ? 10.663 -6.801 -5.212 1.00 93.06 176 TYR A CA 1
ATOM 1364 C C . TYR A 1 176 ? 10.211 -8.209 -5.604 1.00 93.06 176 TYR A C 1
ATOM 1366 O O . TYR A 1 176 ? 9.105 -8.388 -6.107 1.00 93.06 176 TYR A O 1
ATOM 1374 N N . TYR A 1 177 ? 11.083 -9.199 -5.431 1.00 90.25 177 TYR A N 1
ATOM 1375 C CA . TYR A 1 177 ? 10.810 -10.575 -5.836 1.00 90.25 177 TYR A CA 1
ATOM 1376 C C . TYR A 1 177 ? 10.286 -11.394 -4.667 1.00 90.25 177 TYR A C 1
ATOM 1378 O O . TYR A 1 177 ? 10.873 -11.390 -3.582 1.00 90.25 177 TYR A O 1
ATOM 1386 N N . ARG A 1 178 ? 9.227 -12.159 -4.918 1.00 85.38 178 ARG A N 1
ATOM 1387 C CA . ARG A 1 178 ? 8.852 -13.275 -4.059 1.00 85.38 178 ARG A CA 1
ATOM 1388 C C . ARG A 1 178 ? 9.712 -14.478 -4.431 1.00 85.38 178 ARG A C 1
ATOM 1390 O O . ARG A 1 178 ? 9.870 -14.794 -5.608 1.00 85.38 178 ARG A O 1
ATOM 1397 N N . HIS A 1 179 ? 10.270 -15.131 -3.418 1.00 83.75 179 HIS A N 1
ATOM 1398 C CA . HIS A 1 179 ? 11.059 -16.346 -3.575 1.00 83.75 179 HIS A CA 1
ATOM 1399 C C . HIS A 1 179 ? 10.212 -17.542 -3.154 1.00 83.75 179 HIS A C 1
ATOM 1401 O O . HIS A 1 179 ? 9.867 -17.667 -1.980 1.00 83.75 179 HIS A O 1
ATOM 1407 N N . THR A 1 180 ? 9.876 -18.409 -4.102 1.00 80.31 180 THR A N 1
ATOM 1408 C CA . THR A 1 180 ? 9.175 -19.668 -3.834 1.00 80.31 180 THR A CA 1
ATOM 1409 C C . THR A 1 180 ? 10.093 -20.842 -4.153 1.00 80.31 180 THR A C 1
ATOM 1411 O O . THR A 1 180 ? 10.896 -20.802 -5.088 1.00 80.31 180 THR A O 1
ATOM 1414 N N . HIS A 1 181 ? 10.018 -21.886 -3.330 1.00 79.12 181 HIS A N 1
ATOM 1415 C CA . HIS A 1 181 ? 10.777 -23.114 -3.533 1.00 79.12 181 HIS A CA 1
ATOM 1416 C C . HIS A 1 181 ? 9.880 -24.152 -4.204 1.00 79.12 181 HIS A C 1
ATOM 1418 O O . HIS A 1 181 ? 8.928 -24.640 -3.600 1.00 79.12 181 HIS A O 1
ATOM 1424 N N . GLU A 1 182 ? 10.211 -24.511 -5.440 1.00 80.12 182 GLU A N 1
ATOM 1425 C CA . GLU A 1 182 ? 9.602 -25.625 -6.164 1.00 80.12 182 GLU A CA 1
ATOM 1426 C C . GLU A 1 182 ? 10.615 -26.773 -6.222 1.00 80.12 182 GLU A C 1
ATOM 1428 O O . GLU A 1 182 ? 11.485 -26.851 -7.098 1.00 80.12 182 GLU A O 1
ATOM 1433 N N . GLY A 1 183 ? 10.560 -27.646 -5.212 1.00 80.25 183 GLY A N 1
ATOM 1434 C CA . GLY A 1 183 ? 11.549 -28.707 -5.018 1.00 80.25 183 GLY A CA 1
ATOM 1435 C C . GLY A 1 183 ? 12.955 -28.133 -4.811 1.00 80.25 183 GLY A C 1
ATOM 1436 O O . GLY A 1 183 ? 13.194 -27.377 -3.874 1.00 80.25 183 GLY A O 1
ATOM 1437 N N . ALA A 1 184 ? 13.892 -28.483 -5.696 1.00 80.06 184 ALA A N 1
ATOM 1438 C CA . ALA A 1 184 ? 15.269 -27.979 -5.658 1.00 80.06 184 ALA A CA 1
ATOM 1439 C C . ALA A 1 184 ? 15.459 -26.614 -6.353 1.00 80.06 184 ALA A C 1
ATOM 1441 O O . ALA A 1 184 ? 16.565 -26.072 -6.340 1.00 80.06 184 ALA A O 1
ATOM 1442 N N . ARG A 1 185 ? 14.423 -26.059 -7.000 1.00 82.12 185 ARG A N 1
ATOM 1443 C CA . ARG A 1 185 ? 14.519 -24.803 -7.758 1.00 82.12 185 ARG A CA 1
ATOM 1444 C C . ARG A 1 185 ? 13.908 -23.648 -6.971 1.00 82.12 185 ARG A C 1
ATOM 1446 O O . ARG A 1 185 ? 12.844 -23.781 -6.379 1.00 82.12 185 ARG A O 1
ATOM 1453 N N . VAL A 1 186 ? 14.584 -22.500 -7.000 1.00 82.94 186 VAL A N 1
ATOM 1454 C CA . VAL A 1 186 ? 14.051 -21.234 -6.483 1.00 82.94 186 VAL A CA 1
ATOM 1455 C C . VAL A 1 186 ? 13.448 -20.470 -7.651 1.00 82.94 186 VAL A C 1
ATOM 1457 O O . VAL A 1 186 ? 14.182 -20.019 -8.536 1.00 82.94 186 VAL A O 1
ATOM 1460 N N . VAL A 1 187 ? 12.128 -20.325 -7.649 1.00 85.62 187 VAL A N 1
ATOM 1461 C CA . VAL A 1 187 ? 11.404 -19.487 -8.606 1.00 85.62 187 VAL A CA 1
ATOM 1462 C C . VAL A 1 187 ? 11.323 -18.071 -8.034 1.00 85.62 187 VAL A C 1
ATOM 1464 O O . VAL A 1 187 ? 11.159 -17.875 -6.826 1.00 85.62 187 VAL A O 1
ATOM 1467 N N . LYS A 1 188 ? 11.541 -17.071 -8.894 1.00 86.88 188 LYS A N 1
ATOM 1468 C CA . LYS A 1 188 ? 11.507 -15.650 -8.533 1.00 86.88 188 LYS A CA 1
ATOM 1469 C C . LYS A 1 188 ? 10.480 -14.951 -9.402 1.00 86.88 188 LYS A C 1
ATOM 1471 O O . LYS A 1 188 ? 10.681 -14.854 -10.609 1.00 86.88 188 LYS A O 1
ATOM 1476 N N . GLU A 1 189 ? 9.441 -14.423 -8.776 1.00 90.19 189 GLU A N 1
ATOM 1477 C CA . GLU A 1 189 ? 8.380 -13.692 -9.469 1.00 90.19 189 GLU A CA 1
ATOM 1478 C C . GLU A 1 189 ? 8.247 -12.281 -8.891 1.00 90.19 189 GLU A C 1
ATOM 1480 O O . GLU A 1 189 ? 8.375 -12.112 -7.669 1.00 90.19 189 GLU A O 1
ATOM 1485 N N . PRO A 1 190 ? 8.050 -11.251 -9.735 1.00 93.25 190 PRO A N 1
ATOM 1486 C CA . PRO A 1 190 ? 7.731 -9.914 -9.258 1.00 93.25 190 PRO A CA 1
ATOM 1487 C C . PRO A 1 190 ? 6.516 -9.944 -8.331 1.00 93.25 190 PRO A C 1
ATOM 1489 O O . PRO A 1 190 ? 5.495 -10.554 -8.644 1.00 93.25 190 PRO A O 1
ATOM 1492 N N . LEU A 1 191 ? 6.615 -9.277 -7.186 1.00 94.31 191 LEU A N 1
ATOM 1493 C CA . LEU A 1 191 ? 5.521 -9.218 -6.231 1.00 94.31 191 LEU A CA 1
ATOM 1494 C C . LEU A 1 191 ? 4.401 -8.317 -6.769 1.00 94.31 191 LEU A C 1
ATOM 1496 O O . LEU A 1 191 ? 4.551 -7.094 -6.821 1.00 94.31 191 LEU A O 1
ATOM 1500 N N . ILE A 1 192 ? 3.281 -8.941 -7.134 1.00 94.75 192 ILE A N 1
ATOM 1501 C CA . ILE A 1 192 ? 2.044 -8.264 -7.524 1.00 94.75 192 ILE A CA 1
ATOM 1502 C C . ILE A 1 192 ? 1.206 -7.974 -6.279 1.00 94.75 192 ILE A C 1
ATOM 1504 O O . ILE A 1 192 ? 0.991 -8.851 -5.440 1.00 94.75 192 ILE A O 1
ATOM 1508 N N . VAL A 1 193 ? 0.711 -6.744 -6.177 1.00 95.44 193 VAL A N 1
ATOM 1509 C CA . VAL A 1 193 ? -0.145 -6.278 -5.086 1.00 95.44 193 VAL A CA 1
ATOM 1510 C C . VAL A 1 193 ? -1.558 -6.030 -5.634 1.00 95.44 193 VAL A C 1
ATOM 1512 O O . VAL A 1 193 ? -1.714 -5.320 -6.622 1.00 95.44 193 VAL A O 1
ATOM 1515 N N . PRO A 1 194 ? -2.615 -6.603 -5.043 1.00 95.69 194 PRO A N 1
ATOM 1516 C CA . PRO A 1 194 ? -3.988 -6.296 -5.433 1.00 95.69 194 PRO A CA 1
ATOM 1517 C C . PRO A 1 194 ? -4.370 -4.825 -5.217 1.00 95.69 194 PRO A C 1
ATOM 1519 O O . PRO A 1 194 ? -3.969 -4.211 -4.225 1.00 95.69 194 PRO A O 1
ATOM 1522 N N . ASP A 1 195 ? -5.245 -4.298 -6.079 1.00 96.00 195 ASP A N 1
ATOM 1523 C CA . ASP A 1 195 ? -5.714 -2.903 -6.025 1.00 96.00 195 ASP A CA 1
ATOM 1524 C C . ASP A 1 195 ? -6.247 -2.515 -4.640 1.00 96.00 195 ASP A C 1
ATOM 1526 O O . ASP A 1 195 ? -5.849 -1.497 -4.080 1.00 96.00 195 ASP A O 1
ATOM 1530 N N . TYR A 1 196 ? -7.087 -3.360 -4.029 1.00 95.06 196 TYR A N 1
ATOM 1531 C CA . TYR A 1 196 ? -7.675 -3.072 -2.716 1.00 95.06 196 TYR A CA 1
ATOM 1532 C C . TYR A 1 196 ? -6.624 -2.913 -1.605 1.00 95.06 196 TYR A C 1
ATOM 1534 O O . TYR A 1 196 ? -6.868 -2.200 -0.632 1.00 95.06 196 TYR A O 1
ATOM 1542 N N . GLN A 1 197 ? -5.460 -3.563 -1.733 1.00 96.12 197 GLN A N 1
ATOM 1543 C CA . GLN A 1 197 ? -4.371 -3.428 -0.767 1.00 96.12 197 GLN A CA 1
ATOM 1544 C C . GLN A 1 197 ? -3.642 -2.099 -0.942 1.00 96.12 197 GLN A C 1
ATOM 1546 O O . GLN A 1 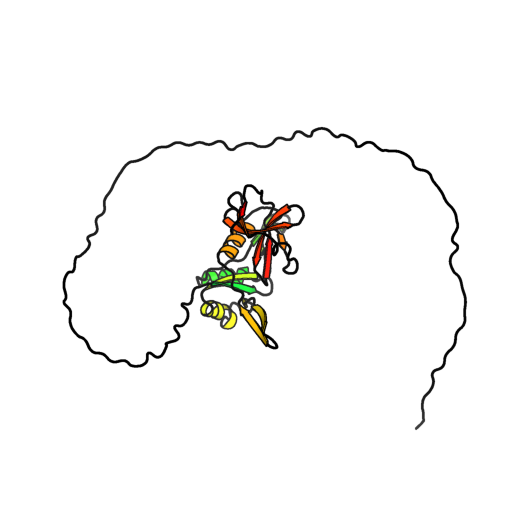197 ? -3.326 -1.458 0.058 1.00 96.12 197 GLN A O 1
ATOM 1551 N N . ILE A 1 198 ? -3.411 -1.663 -2.185 1.00 96.38 198 ILE A N 1
ATOM 1552 C CA . ILE A 1 198 ? -2.810 -0.353 -2.469 1.00 96.38 198 ILE A CA 1
ATOM 1553 C C . ILE A 1 198 ? -3.751 0.775 -2.048 1.00 96.38 198 ILE A C 1
ATOM 1555 O O . ILE A 1 198 ? -3.307 1.716 -1.395 1.00 96.38 198 ILE A O 1
ATOM 1559 N N . GLU A 1 199 ? -5.045 0.668 -2.343 1.00 96.06 199 GLU A N 1
ATOM 1560 C CA . GLU A 1 199 ? -6.029 1.667 -1.911 1.00 96.06 199 GLU A CA 1
ATOM 1561 C C . GLU A 1 199 ? -6.153 1.720 -0.385 1.00 96.06 199 GLU A C 1
ATOM 1563 O O . GLU A 1 199 ? -6.127 2.798 0.209 1.00 96.06 199 GLU A O 1
ATOM 1568 N N . GLY A 1 200 ? -6.182 0.566 0.284 1.00 95.50 200 GLY A N 1
ATOM 1569 C CA . GLY A 1 200 ? -6.145 0.533 1.742 1.00 95.50 200 GLY A CA 1
ATOM 1570 C C . GLY A 1 200 ? -4.848 1.124 2.314 1.00 95.50 200 GLY A C 1
ATOM 1571 O O . GLY A 1 200 ? -4.894 1.844 3.311 1.00 95.50 200 GLY A O 1
ATOM 1572 N N . LEU A 1 201 ? -3.699 0.870 1.677 1.00 94.25 201 LEU A N 1
ATOM 1573 C CA . LEU A 1 201 ? -2.409 1.442 2.070 1.00 94.25 201 LEU A CA 1
ATOM 1574 C C . LEU A 1 201 ? -2.426 2.970 1.930 1.00 94.25 201 LEU A C 1
ATOM 1576 O O . LEU A 1 201 ? -2.016 3.658 2.863 1.00 94.25 201 LEU A O 1
ATOM 1580 N N . LYS A 1 202 ? -2.973 3.497 0.824 1.00 94.62 202 LYS A N 1
ATOM 1581 C CA . LYS A 1 202 ? -3.193 4.938 0.621 1.00 94.62 202 LYS A CA 1
ATOM 1582 C C . LYS A 1 202 ? -4.021 5.536 1.756 1.00 94.62 202 LYS A C 1
ATOM 1584 O O . LYS A 1 202 ? -3.605 6.543 2.320 1.00 94.62 202 LYS A O 1
ATOM 1589 N N . ILE A 1 203 ? -5.134 4.903 2.134 1.00 95.06 203 ILE A N 1
ATOM 1590 C CA . ILE A 1 203 ? -6.005 5.380 3.223 1.00 95.06 203 ILE A CA 1
ATOM 1591 C C . ILE A 1 203 ? -5.265 5.379 4.567 1.00 95.06 203 ILE A C 1
ATOM 1593 O O . ILE A 1 203 ? -5.242 6.395 5.262 1.00 95.06 203 ILE A O 1
ATOM 1597 N N . ILE A 1 204 ? -4.627 4.262 4.933 1.00 94.12 204 ILE A N 1
ATOM 1598 C CA . ILE A 1 204 ? -3.922 4.142 6.217 1.00 94.12 204 ILE A CA 1
ATOM 1599 C C . ILE A 1 204 ? -2.776 5.157 6.305 1.00 94.12 204 ILE A C 1
ATOM 1601 O O . ILE A 1 204 ? -2.622 5.817 7.333 1.00 94.12 204 ILE A O 1
ATOM 1605 N N . CYS A 1 205 ? -1.984 5.308 5.242 1.00 90.06 205 CYS A N 1
ATOM 1606 C CA . CYS A 1 205 ? -0.845 6.223 5.232 1.00 90.06 205 CYS A CA 1
ATOM 1607 C C . CYS A 1 205 ? -1.242 7.698 5.103 1.00 90.06 205 CYS A C 1
ATOM 1609 O O . CYS A 1 205 ? -0.495 8.549 5.572 1.00 90.06 205 CYS A O 1
ATOM 1611 N N . ALA A 1 206 ? -2.393 8.010 4.500 1.00 88.69 206 ALA A N 1
ATOM 1612 C CA . ALA A 1 206 ? -2.919 9.373 4.454 1.00 88.69 206 ALA A CA 1
ATOM 1613 C C . ALA A 1 206 ? -3.517 9.826 5.794 1.00 88.69 206 ALA A C 1
ATOM 1615 O O . ALA A 1 206 ? -3.660 11.027 6.018 1.00 88.69 206 ALA A O 1
ATOM 1616 N N . SER A 1 207 ? -3.879 8.891 6.679 1.00 86.50 207 SER A N 1
ATOM 1617 C CA . SER A 1 207 ? -4.393 9.241 8.000 1.00 86.50 207 SER A CA 1
ATOM 1618 C C . SER A 1 207 ? -3.313 9.921 8.848 1.00 86.50 207 SER A C 1
ATOM 1620 O O . SER A 1 207 ? -2.185 9.442 8.950 1.00 86.50 207 SER A O 1
ATOM 1622 N N . GLU A 1 208 ? -3.675 11.014 9.518 1.00 78.81 208 GLU A N 1
ATOM 1623 C CA . GLU A 1 208 ? -2.821 11.680 10.514 1.00 78.81 208 GLU A CA 1
ATOM 1624 C C . GLU A 1 208 ? -2.867 10.968 11.878 1.00 78.81 208 GLU A C 1
ATOM 1626 O O . GLU A 1 208 ? -2.460 11.522 12.895 1.00 78.81 208 GLU A O 1
ATOM 1631 N N . ALA A 1 209 ? -3.390 9.739 11.919 1.00 78.25 209 ALA A N 1
ATOM 1632 C CA . ALA A 1 209 ? -3.480 8.966 13.140 1.00 78.25 209 ALA A CA 1
ATOM 1633 C C . ALA A 1 209 ? -2.072 8.594 13.621 1.00 78.25 209 ALA A C 1
ATOM 1635 O O . ALA A 1 209 ? -1.376 7.757 13.034 1.00 78.25 209 ALA A O 1
ATOM 1636 N N . GLU A 1 210 ? -1.673 9.205 14.732 1.00 70.94 210 GLU A N 1
ATOM 1637 C CA . GLU A 1 210 ? -0.580 8.715 15.557 1.00 70.94 210 GLU A CA 1
ATOM 1638 C C . GLU A 1 210 ? -0.936 7.270 15.947 1.00 70.94 210 GLU A C 1
ATOM 1640 O O . GLU A 1 210 ? -2.082 7.009 16.305 1.00 70.94 210 GLU A O 1
ATOM 1645 N N . ASP A 1 211 ? 0.006 6.326 15.819 1.00 82.75 211 ASP A N 1
ATOM 1646 C CA . ASP A 1 211 ? -0.179 4.880 16.069 1.00 82.75 211 ASP A CA 1
ATOM 1647 C C . ASP A 1 211 ? -0.567 4.001 14.854 1.00 82.75 211 ASP A C 1
ATOM 1649 O O . ASP A 1 211 ? -1.017 2.873 15.017 1.00 82.75 211 ASP A O 1
ATOM 1653 N N . VAL A 1 212 ? -0.340 4.426 13.607 1.00 87.25 212 VAL A N 1
ATOM 1654 C CA . VAL A 1 212 ? -0.205 3.456 12.494 1.00 87.25 212 VAL A CA 1
ATOM 1655 C C . VAL A 1 212 ? 1.095 2.660 12.674 1.00 87.25 212 VAL A C 1
ATOM 1657 O O . VAL A 1 212 ? 2.149 3.247 12.940 1.00 87.25 212 VAL A O 1
ATOM 1660 N N . ILE A 1 213 ? 1.064 1.338 12.488 1.00 90.06 213 ILE A N 1
ATOM 1661 C CA . ILE A 1 213 ? 2.223 0.467 12.749 1.00 90.06 213 ILE A CA 1
ATOM 1662 C C . ILE A 1 213 ? 2.602 -0.322 11.499 1.00 90.06 213 ILE A C 1
ATOM 1664 O O . ILE A 1 213 ? 1.754 -0.927 10.847 1.00 90.06 213 ILE A O 1
ATOM 1668 N N . ILE A 1 214 ? 3.899 -0.366 11.198 1.00 89.81 214 ILE A N 1
ATOM 1669 C CA . ILE A 1 214 ? 4.458 -1.308 10.228 1.00 89.81 214 ILE A CA 1
ATOM 1670 C C . ILE A 1 214 ? 4.887 -2.542 11.008 1.00 89.81 214 ILE A C 1
ATOM 1672 O O . ILE A 1 214 ? 5.760 -2.481 11.872 1.00 89.81 214 ILE A O 1
ATOM 1676 N N . VAL A 1 215 ? 4.223 -3.651 10.725 1.00 86.69 215 VAL A N 1
ATOM 1677 C CA . VAL A 1 215 ? 4.441 -4.936 11.369 1.00 86.69 215 VAL A CA 1
ATOM 1678 C C . VAL A 1 215 ? 5.405 -5.739 10.492 1.00 86.69 215 VAL A C 1
ATOM 1680 O O . VAL A 1 215 ? 5.094 -5.984 9.318 1.00 86.69 215 VAL A O 1
ATOM 1683 N N . PRO A 1 216 ? 6.572 -6.137 11.031 1.00 80.56 216 PRO A N 1
ATOM 1684 C CA . PRO A 1 216 ? 7.518 -6.986 10.319 1.00 80.56 216 PRO A CA 1
ATOM 1685 C C . PRO A 1 216 ? 6.859 -8.292 9.843 1.00 80.56 216 PRO A C 1
ATOM 1687 O O . PRO A 1 216 ? 5.988 -8.820 10.545 1.00 80.56 216 PRO A O 1
ATOM 1690 N N . PRO A 1 217 ? 7.245 -8.826 8.670 1.00 78.81 217 PRO A N 1
ATOM 1691 C CA . PRO A 1 217 ? 6.612 -10.008 8.077 1.00 78.81 217 PRO A CA 1
ATOM 1692 C C . PRO A 1 217 ? 6.728 -11.274 8.945 1.00 78.81 217 PRO A C 1
ATOM 1694 O O . PRO A 1 217 ? 5.918 -12.191 8.804 1.00 78.81 217 PRO A O 1
ATOM 1697 N N . GLU A 1 218 ? 7.680 -11.322 9.878 1.00 80.69 218 GLU A N 1
ATOM 1698 C CA . GLU A 1 218 ? 7.852 -12.415 10.842 1.00 80.69 218 GLU A CA 1
ATOM 1699 C C . GLU A 1 218 ? 6.682 -12.498 11.838 1.00 80.69 218 GLU A C 1
ATOM 1701 O O . GLU A 1 218 ? 6.390 -13.563 12.388 1.00 80.69 218 GLU A O 1
ATOM 1706 N N . ILE A 1 219 ? 5.978 -11.385 12.072 1.00 83.81 219 ILE A N 1
ATOM 1707 C CA . ILE A 1 219 ? 4.864 -11.313 13.018 1.00 83.81 219 ILE A CA 1
ATOM 1708 C C . ILE A 1 219 ? 3.547 -11.565 12.282 1.00 83.81 219 ILE A C 1
ATOM 1710 O O . ILE A 1 219 ? 2.900 -10.667 11.748 1.00 83.81 219 ILE A O 1
ATOM 1714 N N . GLN A 1 220 ? 3.072 -12.804 12.354 1.00 85.94 220 GLN A N 1
ATOM 1715 C CA . GLN A 1 220 ? 1.860 -13.250 11.658 1.00 85.94 220 GLN A CA 1
ATOM 1716 C C . GLN A 1 220 ? 0.556 -13.025 12.446 1.00 85.94 220 GLN A C 1
ATOM 1718 O O . GLN A 1 220 ? -0.449 -13.690 12.201 1.00 85.94 220 GLN A O 1
ATOM 1723 N N . LYS A 1 221 ? 0.527 -12.074 13.389 1.00 88.88 221 LYS A N 1
ATOM 1724 C CA . LYS A 1 221 ? -0.647 -11.830 14.257 1.00 88.88 221 LYS A CA 1
ATOM 1725 C C . LYS A 1 221 ? -1.931 -11.536 13.479 1.00 88.88 221 LYS A C 1
ATOM 1727 O O . LYS A 1 221 ? -3.005 -11.934 13.915 1.00 88.88 221 LYS A O 1
ATOM 1732 N N . PHE A 1 222 ? -1.811 -10.875 12.333 1.00 91.06 222 PHE A N 1
ATOM 1733 C CA . PHE A 1 222 ? -2.941 -10.539 11.472 1.00 91.06 222 PHE A CA 1
ATOM 1734 C C . PHE A 1 222 ? -3.352 -11.692 10.543 1.00 91.06 222 PHE A C 1
ATOM 1736 O O . PHE A 1 222 ? -4.495 -11.722 10.106 1.00 91.06 222 PHE A O 1
ATOM 1743 N N . GLN A 1 223 ? -2.484 -12.677 10.274 1.00 89.25 223 GLN A N 1
ATOM 1744 C CA . GLN A 1 223 ? -2.785 -13.775 9.338 1.00 89.25 223 GLN A CA 1
ATOM 1745 C C . GLN A 1 223 ? -3.959 -14.643 9.811 1.00 89.25 223 GLN A C 1
ATOM 1747 O O . GLN A 1 223 ? -4.795 -15.051 9.009 1.00 89.25 223 GLN A O 1
ATOM 1752 N N . ALA A 1 224 ? -4.060 -14.864 11.125 1.00 88.31 224 ALA A N 1
ATOM 1753 C CA . ALA A 1 224 ? -5.156 -15.607 11.750 1.00 88.31 224 ALA A CA 1
ATOM 1754 C C . ALA A 1 224 ? -6.463 -14.797 11.871 1.00 88.31 224 ALA A C 1
ATOM 1756 O O . ALA A 1 224 ? -7.479 -15.326 12.319 1.00 88.31 224 ALA A O 1
ATOM 1757 N N . GLY A 1 225 ? -6.439 -13.509 11.516 1.00 91.06 225 GLY A N 1
ATOM 1758 C CA . GLY A 1 225 ? -7.587 -12.620 11.623 1.00 91.06 225 GLY A CA 1
ATOM 1759 C C . GLY A 1 225 ? -8.697 -12.940 10.621 1.00 91.06 225 GLY A C 1
ATOM 1760 O O . GLY A 1 225 ? -8.478 -13.526 9.553 1.00 91.06 225 GLY A O 1
ATOM 1761 N N . GLN A 1 226 ? -9.906 -12.485 10.939 1.00 94.25 226 GLN A N 1
ATOM 1762 C CA . GLN A 1 226 ? -11.012 -12.470 9.983 1.00 94.25 226 GLN A CA 1
ATOM 1763 C C . GLN A 1 226 ? -10.809 -11.344 8.968 1.00 94.25 226 GLN A C 1
ATOM 1765 O O . GLN A 1 226 ? -10.245 -10.298 9.293 1.00 94.25 226 GLN A O 1
ATOM 1770 N N . THR A 1 227 ? -11.233 -11.573 7.726 1.00 95.94 227 THR A N 1
ATOM 1771 C CA . THR A 1 227 ? -11.212 -10.531 6.696 1.00 95.94 227 THR A CA 1
ATOM 1772 C C . THR A 1 227 ? -12.390 -9.595 6.921 1.00 95.94 227 THR A C 1
ATOM 1774 O O . THR A 1 227 ? -13.533 -10.033 7.026 1.00 95.94 227 THR A O 1
ATOM 1777 N N . VAL A 1 228 ? -12.109 -8.302 7.007 1.00 97.06 228 VAL A N 1
ATOM 1778 C CA . VAL A 1 228 ? -13.107 -7.280 7.302 1.00 97.06 228 VAL A CA 1
ATOM 1779 C C . VAL A 1 228 ? -12.934 -6.063 6.403 1.00 97.06 228 VAL A C 1
ATOM 1781 O O . VAL A 1 228 ? -11.844 -5.805 5.883 1.00 97.06 228 VAL A O 1
ATOM 1784 N N . ARG A 1 229 ? -14.010 -5.294 6.260 1.00 97.81 229 ARG A N 1
ATOM 1785 C CA . ARG A 1 229 ? -14.037 -3.959 5.673 1.00 97.81 229 ARG A CA 1
ATOM 1786 C C . ARG A 1 229 ? -14.349 -2.939 6.753 1.00 97.81 229 ARG A C 1
ATOM 1788 O O . ARG A 1 229 ? -15.269 -3.129 7.543 1.00 97.81 229 ARG A O 1
ATOM 1795 N N . VAL A 1 230 ? -13.616 -1.836 6.755 1.00 97.81 230 VAL A N 1
ATOM 1796 C CA . VAL A 1 230 ? -13.957 -0.682 7.583 1.00 97.81 230 VAL A CA 1
ATOM 1797 C C . VAL A 1 230 ? -15.011 0.152 6.857 1.00 97.81 230 VAL A C 1
ATOM 1799 O O . VAL A 1 230 ? -14.784 0.597 5.731 1.00 97.81 230 VAL A O 1
ATOM 1802 N N . ILE A 1 231 ? -16.165 0.360 7.482 1.00 97.88 231 ILE A N 1
ATOM 1803 C CA . ILE A 1 231 ? -17.322 1.040 6.877 1.00 97.88 231 ILE A CA 1
ATOM 1804 C C . ILE A 1 231 ? -17.454 2.512 7.290 1.00 97.88 231 ILE A C 1
ATOM 1806 O O . ILE A 1 231 ? -18.153 3.270 6.613 1.00 97.88 231 ILE A O 1
ATOM 1810 N N . ASP A 1 232 ? -16.753 2.935 8.345 1.00 96.88 232 ASP A N 1
ATOM 1811 C CA . ASP A 1 232 ? -16.825 4.299 8.876 1.00 96.88 232 ASP A CA 1
ATOM 1812 C C . ASP A 1 232 ? -15.511 4.758 9.545 1.00 96.88 232 ASP A C 1
ATOM 1814 O O . ASP A 1 232 ? -14.598 3.963 9.788 1.00 96.88 232 ASP A O 1
ATOM 1818 N N . GLY A 1 233 ? -15.402 6.058 9.821 1.00 94.25 233 GLY A N 1
ATOM 1819 C CA . GLY A 1 233 ? -14.226 6.698 10.408 1.00 94.25 233 GLY A CA 1
ATOM 1820 C C . GLY A 1 233 ? -13.092 6.962 9.411 1.00 94.25 233 GLY A C 1
ATOM 1821 O O . GLY A 1 233 ? -13.239 6.823 8.197 1.00 94.25 233 GLY A O 1
ATOM 1822 N N . VAL A 1 234 ? -11.923 7.345 9.935 1.00 94.75 234 VAL A N 1
ATOM 1823 C CA . VAL A 1 234 ? -10.753 7.753 9.125 1.00 94.75 234 VAL A CA 1
ATOM 1824 C C . VAL A 1 234 ? -10.184 6.634 8.247 1.00 94.75 234 VAL A C 1
ATOM 1826 O O . VAL A 1 234 ? -9.489 6.910 7.276 1.00 94.75 234 VAL A O 1
ATOM 1829 N N . PHE A 1 235 ? -10.494 5.375 8.569 1.00 96.44 235 PHE A N 1
ATOM 1830 C CA . PHE A 1 235 ? -10.049 4.198 7.820 1.00 96.44 235 PHE A CA 1
ATOM 1831 C C . PHE A 1 235 ? -11.140 3.610 6.916 1.00 96.44 235 PHE A C 1
ATOM 1833 O O . PHE A 1 235 ? -10.986 2.491 6.426 1.00 96.44 235 PHE A O 1
ATOM 1840 N N . LYS A 1 236 ? -12.249 4.325 6.692 1.00 96.88 236 LYS A N 1
ATOM 1841 C CA . LYS A 1 236 ? -13.345 3.867 5.831 1.00 96.88 236 LYS A CA 1
ATOM 1842 C C . LYS A 1 236 ? -12.839 3.423 4.454 1.00 96.88 236 LYS A C 1
ATOM 1844 O O . LYS A 1 236 ? -12.110 4.146 3.786 1.00 96.88 236 LYS A O 1
ATOM 1849 N N . GLY A 1 237 ? -13.274 2.241 4.022 1.00 96.00 237 GLY A N 1
ATOM 1850 C CA . GLY A 1 237 ? -12.894 1.617 2.753 1.00 96.00 237 GLY A CA 1
ATOM 1851 C C . GLY A 1 237 ? -11.720 0.640 2.853 1.00 96.00 237 GLY A C 1
ATOM 1852 O O . GLY A 1 237 ? -11.531 -0.159 1.937 1.00 96.00 237 GLY A O 1
ATOM 1853 N N . VAL A 1 238 ? -10.968 0.632 3.961 1.00 97.38 238 VAL A N 1
ATOM 1854 C CA . VAL A 1 238 ? -9.874 -0.329 4.167 1.00 97.38 238 VAL A CA 1
ATOM 1855 C C . VAL A 1 238 ? -10.431 -1.748 4.264 1.00 97.38 238 VAL A C 1
ATOM 1857 O O . VAL A 1 238 ? -11.311 -2.027 5.078 1.00 97.38 238 VAL A O 1
ATOM 1860 N N . ILE A 1 239 ? -9.877 -2.656 3.459 1.00 97.25 239 ILE A N 1
ATOM 1861 C CA . ILE A 1 239 ? -10.129 -4.097 3.540 1.00 97.25 239 ILE A CA 1
ATOM 1862 C C . ILE A 1 239 ? -8.855 -4.775 4.033 1.00 97.25 239 ILE A C 1
ATOM 1864 O O . ILE A 1 239 ? -7.785 -4.608 3.446 1.00 97.25 239 ILE A O 1
ATOM 1868 N N . GLY A 1 240 ? -8.963 -5.555 5.103 1.00 96.06 240 GLY A N 1
ATOM 1869 C CA . GLY A 1 240 ? -7.809 -6.207 5.710 1.00 96.06 240 GLY A CA 1
ATOM 1870 C C . GLY A 1 240 ? -8.199 -7.255 6.738 1.00 96.06 240 GLY A C 1
ATOM 1871 O O . GLY A 1 240 ? -9.357 -7.653 6.845 1.00 96.06 240 GLY A O 1
ATOM 1872 N N . LYS A 1 241 ? -7.214 -7.722 7.496 1.00 96.31 241 LYS A N 1
ATOM 1873 C CA . LYS A 1 241 ? -7.404 -8.691 8.570 1.00 96.31 241 LYS A CA 1
ATOM 1874 C C . LYS A 1 241 ? -7.547 -7.987 9.910 1.00 96.31 241 LYS A C 1
ATOM 1876 O O . LYS A 1 241 ? -6.698 -7.171 10.256 1.00 96.31 241 LYS A O 1
ATOM 1881 N N . ILE A 1 242 ? -8.582 -8.308 10.678 1.00 96.12 242 ILE A N 1
ATOM 1882 C CA . ILE A 1 242 ? -8.746 -7.759 12.028 1.00 96.12 242 ILE A CA 1
ATOM 1883 C C . ILE A 1 242 ? -7.969 -8.583 13.052 1.00 96.12 242 ILE A C 1
ATOM 1885 O O . ILE A 1 242 ? -8.060 -9.811 13.078 1.00 96.12 242 ILE A O 1
ATOM 1889 N N . ALA A 1 243 ? -7.209 -7.910 13.910 1.00 96.06 243 ALA A N 1
ATOM 1890 C CA . ALA A 1 243 ? -6.538 -8.544 15.037 1.00 96.06 243 ALA A CA 1
ATOM 1891 C C . ALA A 1 243 ? -6.347 -7.555 16.188 1.00 96.06 243 ALA A C 1
ATOM 1893 O O . ALA A 1 243 ? -6.320 -6.336 16.000 1.00 96.06 243 ALA A O 1
ATOM 1894 N N . ARG A 1 244 ? -6.171 -8.094 17.398 1.00 94.62 244 ARG A N 1
ATOM 1895 C CA . ARG A 1 244 ? -5.709 -7.305 18.538 1.00 94.62 244 ARG A CA 1
ATOM 1896 C C . ARG A 1 244 ? -4.184 -7.293 18.553 1.00 94.62 244 ARG A C 1
ATOM 1898 O O . ARG A 1 244 ? -3.557 -8.344 18.689 1.00 94.62 244 ARG A O 1
ATOM 1905 N N . TYR A 1 245 ? -3.589 -6.114 18.420 1.00 93.88 245 TYR A N 1
ATOM 1906 C CA . TYR A 1 245 ? -2.140 -5.938 18.381 1.00 93.88 245 TYR A CA 1
ATOM 1907 C C . TYR A 1 245 ? -1.744 -4.664 19.131 1.00 93.88 245 TYR A C 1
ATOM 1909 O O . TYR A 1 245 ? -2.378 -3.624 1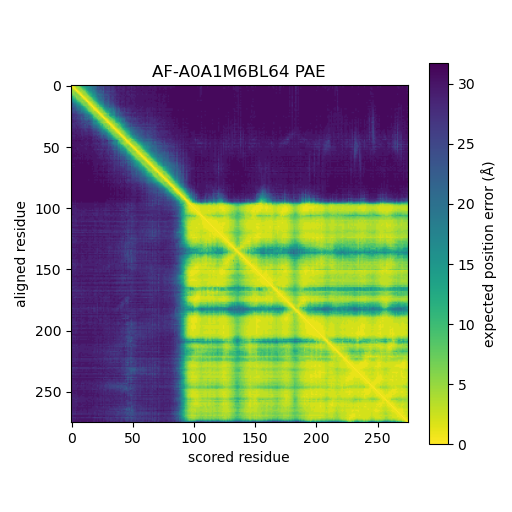8.969 1.00 93.88 245 TYR A O 1
ATOM 1917 N N . GLN A 1 246 ? -0.732 -4.777 19.998 1.00 90.81 246 GLN A N 1
ATOM 1918 C CA . GLN A 1 246 ? -0.328 -3.723 20.943 1.00 90.81 246 GLN A CA 1
ATOM 1919 C C . GLN A 1 246 ? -1.511 -3.167 21.765 1.00 90.81 246 GLN A C 1
ATOM 1921 O O . GLN A 1 246 ? -1.711 -1.967 21.894 1.00 90.81 246 GLN A O 1
ATOM 1926 N N . GLY A 1 247 ? -2.354 -4.063 22.294 1.00 90.31 247 GLY A N 1
ATOM 1927 C CA . GLY A 1 247 ? -3.483 -3.711 23.169 1.00 90.31 247 GLY A CA 1
ATOM 1928 C C . GLY A 1 247 ? -4.740 -3.196 22.455 1.00 90.31 247 GLY A C 1
ATOM 1929 O O . GLY A 1 247 ? -5.828 -3.283 23.033 1.00 90.31 247 GLY A O 1
ATOM 1930 N N . GLN A 1 248 ? -4.633 -2.775 21.194 1.00 94.38 248 GLN A N 1
ATOM 1931 C CA . GLN A 1 248 ? -5.726 -2.187 20.413 1.00 94.38 248 GLN A CA 1
ATOM 1932 C C . GLN A 1 248 ? -6.260 -3.137 19.334 1.00 94.38 248 GLN A C 1
ATOM 1934 O O . GLN A 1 248 ? -5.543 -3.998 18.823 1.00 94.38 248 GLN A O 1
ATOM 1939 N N . GLN A 1 249 ? -7.534 -2.968 18.978 1.00 95.12 249 GLN A N 1
ATOM 1940 C CA . GLN A 1 249 ? -8.139 -3.598 17.806 1.00 95.12 249 GLN A CA 1
ATOM 1941 C C . GLN A 1 249 ? -7.738 -2.826 16.551 1.00 95.12 249 GLN A C 1
ATOM 1943 O O . GLN A 1 249 ? -7.979 -1.622 16.472 1.00 95.12 249 GLN A O 1
ATOM 1948 N N . ARG A 1 250 ? -7.127 -3.512 15.585 1.00 96.25 250 ARG A N 1
ATOM 1949 C CA . ARG A 1 250 ? -6.576 -2.901 14.371 1.00 96.25 250 ARG A CA 1
ATOM 1950 C C . ARG A 1 250 ? -6.941 -3.728 13.151 1.00 96.25 250 ARG A C 1
ATOM 1952 O O . ARG A 1 250 ? -7.114 -4.946 13.250 1.00 96.25 250 ARG A O 1
ATOM 1959 N N . VAL A 1 251 ? -6.995 -3.071 11.998 1.00 96.94 251 VAL A N 1
ATOM 1960 C CA . VAL A 1 251 ? -7.117 -3.737 10.701 1.00 96.94 251 VAL A CA 1
ATOM 1961 C C . VAL A 1 251 ? -5.759 -3.685 10.008 1.00 96.94 251 VAL A C 1
ATOM 1963 O O . VAL A 1 251 ? -5.182 -2.615 9.821 1.00 96.94 251 VAL A O 1
ATOM 1966 N N . GLY A 1 252 ? -5.224 -4.861 9.684 1.00 95.88 252 GLY A N 1
ATOM 1967 C CA . GLY A 1 252 ? -3.938 -5.042 9.025 1.00 95.88 252 GLY A CA 1
ATOM 1968 C C . GLY A 1 252 ? -4.092 -5.372 7.544 1.00 95.88 252 GLY A C 1
ATOM 1969 O O . GLY A 1 252 ? -4.792 -6.321 7.189 1.00 95.88 252 GLY A O 1
ATOM 1970 N N . ILE A 1 253 ? -3.407 -4.629 6.678 1.00 96.00 253 ILE A N 1
ATOM 1971 C CA . ILE A 1 253 ? -3.243 -4.976 5.264 1.00 96.00 253 ILE A CA 1
ATOM 1972 C C . ILE A 1 253 ? -1.961 -5.783 5.131 1.00 96.00 253 ILE A C 1
ATOM 1974 O O . ILE A 1 253 ? -0.874 -5.298 5.446 1.00 96.00 253 ILE A O 1
ATOM 1978 N N . ILE A 1 254 ? -2.106 -7.019 4.668 1.00 94.56 254 ILE A N 1
ATOM 1979 C CA . ILE A 1 254 ? -1.019 -7.987 4.565 1.00 94.56 254 ILE A CA 1
ATOM 1980 C C . ILE A 1 254 ? -0.546 -8.042 3.115 1.00 94.56 254 ILE A C 1
ATOM 1982 O O . ILE A 1 254 ? -1.200 -8.666 2.279 1.00 94.56 254 ILE A O 1
ATOM 1986 N N . ILE A 1 255 ? 0.599 -7.429 2.819 1.00 92.56 255 ILE A N 1
ATOM 1987 C CA . ILE A 1 255 ? 1.280 -7.614 1.536 1.00 92.56 255 ILE A CA 1
ATOM 1988 C C . ILE A 1 255 ? 2.274 -8.757 1.725 1.00 92.56 255 ILE A C 1
ATOM 1990 O O . ILE A 1 255 ? 3.380 -8.578 2.240 1.00 92.56 255 ILE A O 1
ATOM 1994 N N . ASP A 1 256 ? 1.833 -9.957 1.360 1.00 87.69 256 ASP A N 1
ATOM 1995 C CA . ASP A 1 256 ? 2.561 -11.192 1.624 1.00 87.69 256 ASP A CA 1
ATOM 1996 C C . ASP A 1 256 ? 3.964 -11.193 0.982 1.00 87.69 256 ASP A C 1
ATOM 1998 O O . ASP A 1 256 ? 4.142 -10.854 -0.192 1.00 87.69 256 ASP A O 1
ATOM 2002 N N . GLY A 1 257 ? 4.964 -11.557 1.784 1.00 83.62 257 GLY A N 1
ATOM 2003 C CA . GLY A 1 257 ? 6.384 -11.484 1.439 1.00 83.62 257 GLY A CA 1
ATOM 2004 C C . GLY A 1 257 ? 7.025 -10.094 1.540 1.00 83.62 257 GLY A C 1
ATOM 2005 O O . GLY A 1 257 ? 8.230 -10.002 1.332 1.00 83.62 257 GLY A O 1
ATOM 2006 N N . LEU A 1 258 ? 6.272 -9.034 1.862 1.00 88.25 258 LEU A N 1
ATOM 2007 C CA . LEU A 1 258 ? 6.798 -7.669 1.985 1.00 88.25 258 LEU A CA 1
ATOM 2008 C C . LEU A 1 258 ? 6.637 -7.102 3.400 1.00 88.25 258 LEU A C 1
ATOM 2010 O O . LEU A 1 258 ? 7.634 -6.840 4.069 1.00 88.25 258 LEU A O 1
ATOM 2014 N N . LEU A 1 259 ? 5.399 -6.878 3.844 1.00 90.81 259 LEU A N 1
ATOM 2015 C CA . LEU A 1 259 ? 5.086 -6.293 5.153 1.00 90.81 259 LEU A CA 1
ATOM 2016 C C . LEU A 1 259 ? 3.604 -6.438 5.489 1.00 90.81 259 LEU A C 1
ATOM 2018 O O . LEU A 1 259 ? 2.768 -6.682 4.617 1.00 90.81 259 LEU A O 1
ATOM 2022 N N . THR A 1 260 ? 3.264 -6.192 6.752 1.00 93.94 260 THR A N 1
ATOM 2023 C CA . THR A 1 260 ? 1.889 -5.886 7.151 1.00 93.94 260 THR A CA 1
ATOM 2024 C C . THR A 1 260 ? 1.826 -4.454 7.666 1.00 93.94 260 THR A C 1
ATOM 2026 O O . THR A 1 260 ? 2.611 -4.081 8.531 1.00 93.94 260 THR A O 1
ATOM 2029 N N . ILE A 1 261 ? 0.902 -3.640 7.162 1.00 93.44 261 ILE A N 1
ATOM 2030 C CA . ILE A 1 261 ? 0.619 -2.324 7.748 1.00 93.44 261 ILE A CA 1
ATOM 2031 C C . ILE A 1 261 ? -0.672 -2.409 8.555 1.00 93.44 261 ILE A C 1
ATOM 2033 O O . ILE A 1 261 ? -1.691 -2.875 8.053 1.00 93.44 261 ILE A O 1
ATOM 2037 N N . ALA A 1 262 ? -0.627 -1.986 9.812 1.00 94.56 262 ALA A N 1
ATOM 2038 C CA . ALA A 1 262 ? -1.766 -1.971 10.714 1.00 94.56 262 ALA A CA 1
ATOM 2039 C C . ALA A 1 262 ? -2.244 -0.537 10.943 1.00 94.56 262 ALA A C 1
ATOM 2041 O O . ALA A 1 262 ? -1.441 0.360 11.214 1.00 94.56 262 ALA A O 1
ATOM 2042 N N . SER A 1 263 ? -3.559 -0.341 10.865 1.00 94.94 263 SER A N 1
ATOM 2043 C CA . SER A 1 263 ? -4.212 0.914 11.235 1.00 94.94 263 SER A CA 1
ATOM 2044 C C . SER A 1 263 ? -3.983 1.265 12.713 1.00 94.94 263 SER A C 1
ATOM 2046 O O . SER A 1 263 ? -3.565 0.421 13.515 1.00 94.94 263 SER A O 1
ATOM 2048 N N . ALA A 1 264 ? -4.356 2.489 13.096 1.00 94.38 264 ALA A N 1
ATOM 2049 C CA . ALA A 1 264 ? -4.643 2.813 14.494 1.00 94.38 264 ALA A CA 1
ATOM 2050 C C . ALA A 1 264 ? -5.890 2.043 14.988 1.00 94.38 264 ALA A C 1
ATOM 2052 O O . ALA A 1 264 ? -6.419 1.170 14.285 1.00 94.38 264 ALA A O 1
ATOM 2053 N N . TYR A 1 265 ? -6.361 2.350 16.196 1.00 95.56 265 TYR A N 1
ATOM 2054 C CA . TYR A 1 265 ? -7.562 1.734 16.755 1.00 95.56 265 TYR A CA 1
ATOM 2055 C C . TYR A 1 265 ? -8.783 1.862 15.825 1.00 95.56 265 TYR A C 1
ATOM 2057 O O . TYR A 1 265 ? -9.114 2.955 15.363 1.00 95.56 265 TYR A O 1
ATOM 2065 N N . VAL A 1 266 ? -9.477 0.743 15.594 1.00 95.88 266 VAL A N 1
ATOM 2066 C CA . VAL A 1 266 ? -10.740 0.692 14.842 1.00 95.88 266 VAL A CA 1
ATOM 2067 C C . VAL A 1 266 ? -11.856 0.168 15.750 1.00 95.88 266 VAL A C 1
ATOM 2069 O O . VAL A 1 266 ? -11.780 -0.988 16.184 1.00 95.88 266 VAL A O 1
ATOM 2072 N N . PRO A 1 267 ? -12.909 0.963 16.026 1.00 96.38 267 PRO A N 1
ATOM 2073 C CA . PRO A 1 267 ? -14.080 0.510 16.773 1.00 96.38 267 PRO A CA 1
ATOM 2074 C C . PRO A 1 267 ? -14.798 -0.649 16.081 1.00 96.38 267 PRO A C 1
ATOM 2076 O O . PRO A 1 267 ? -14.961 -0.642 14.865 1.00 96.38 267 PRO A O 1
ATOM 2079 N N . THR A 1 268 ? -15.315 -1.608 16.851 1.00 96.50 268 THR A N 1
ATOM 2080 C CA . THR A 1 268 ? -16.049 -2.767 16.304 1.00 96.50 268 THR A CA 1
ATOM 2081 C C . THR A 1 268 ? -17.284 -2.359 15.501 1.00 96.50 268 THR A C 1
ATOM 2083 O O . THR A 1 268 ? -17.600 -3.002 14.511 1.00 96.50 268 THR A O 1
ATOM 2086 N N . ALA A 1 269 ? -17.941 -1.254 15.868 1.00 97.25 269 ALA A N 1
ATOM 2087 C CA . ALA A 1 269 ? -19.087 -0.720 15.132 1.00 97.25 269 ALA A CA 1
ATOM 2088 C C . ALA A 1 269 ? -18.744 -0.263 13.701 1.00 97.25 269 ALA A C 1
ATOM 2090 O O . ALA A 1 269 ? -19.634 -0.152 12.866 1.00 97.25 269 ALA A O 1
ATOM 2091 N N . PHE A 1 270 ? -17.467 0.007 13.411 1.00 97.19 270 PHE A N 1
ATOM 2092 C CA . PHE A 1 270 ? -17.008 0.449 12.091 1.00 97.19 270 PHE A CA 1
ATOM 2093 C C . PHE A 1 270 ? -16.512 -0.712 11.231 1.00 97.19 270 PHE A C 1
ATOM 2095 O O . PHE A 1 270 ? -15.947 -0.477 10.166 1.00 97.19 270 PHE A O 1
ATOM 2102 N N . VAL A 1 271 ? -16.680 -1.953 11.686 1.00 96.88 271 VAL A N 1
ATOM 2103 C CA . VAL A 1 271 ? -16.131 -3.141 11.039 1.00 96.88 271 VAL A CA 1
ATOM 2104 C C . VAL A 1 271 ? -17.263 -4.020 10.525 1.00 96.88 271 VAL A C 1
ATOM 2106 O O . VAL A 1 271 ? -18.138 -4.437 11.278 1.00 96.88 271 VAL A O 1
ATOM 2109 N N . GLU A 1 272 ? -17.195 -4.356 9.243 1.00 97.25 272 GLU A N 1
ATOM 2110 C CA . GLU A 1 272 ? -18.073 -5.313 8.577 1.00 97.25 272 GLU A CA 1
ATOM 2111 C C . GLU A 1 272 ? -17.258 -6.541 8.156 1.00 97.25 272 GLU A C 1
ATOM 2113 O O . GLU A 1 272 ? -16.186 -6.414 7.564 1.00 97.25 272 GLU A O 1
ATOM 2118 N N . THR A 1 273 ? -17.741 -7.745 8.458 1.00 94.88 273 THR A N 1
ATOM 2119 C CA . THR A 1 273 ? -17.042 -8.979 8.064 1.00 94.88 273 THR A CA 1
ATOM 2120 C C . THR A 1 273 ? -17.320 -9.295 6.600 1.00 94.88 273 THR A C 1
ATOM 2122 O O . THR A 1 273 ? -18.474 -9.296 6.181 1.00 94.88 273 THR A O 1
ATOM 2125 N N . ILE A 1 274 ? -16.269 -9.595 5.834 1.00 90.94 274 ILE A N 1
ATOM 2126 C CA . ILE A 1 274 ? -16.392 -10.090 4.460 1.00 90.94 274 ILE A CA 1
ATOM 2127 C C . ILE A 1 274 ? -16.134 -11.597 4.506 1.00 90.94 274 ILE A C 1
ATOM 2129 O O . ILE A 1 274 ? -15.042 -12.017 4.899 1.00 90.94 274 ILE A O 1
ATOM 2133 N N . VAL A 1 275 ? -17.149 -12.383 4.143 1.00 72.50 275 VAL A N 1
ATOM 2134 C CA . VAL A 1 275 ? -17.078 -13.850 4.034 1.00 72.50 275 VAL A CA 1
ATOM 2135 C C . VAL A 1 275 ? -16.623 -14.245 2.637 1.00 72.50 275 VAL A C 1
ATOM 2137 O O . VAL A 1 275 ? -17.150 -13.652 1.669 1.00 72.50 275 VAL A O 1
#

InterPro domains:
  IPR005824 KOW [SM00739] (221-248)
  IPR006645 NusG-like, N-terminal [PF02357] (99-161)
  IPR036735 NusG, N-terminal domain superfamily [G3DSA:3.30.70.940] (98-268)
  IPR036735 NusG, N-terminal domain superfamily [SSF82679] (99-205)
  IPR043425 NusG-like [PTHR30265] (91-250)

Solvent-accessible surface area (backbone atoms only — not comparable to full-atom values): 18088 Å² total; per-residue (Å²): 135,83,90,82,85,84,86,81,91,89,88,86,90,88,85,82,89,87,81,83,91,82,83,84,82,90,83,90,83,89,82,84,91,78,81,82,84,85,79,81,83,84,89,74,83,82,87,84,84,87,79,87,83,86,78,92,87,86,87,84,82,90,82,89,83,88,83,85,83,87,87,84,84,90,84,85,89,88,84,89,81,92,77,96,66,87,77,74,80,72,79,72,72,74,78,80,66,65,42,32,34,40,30,32,34,60,87,72,42,46,66,63,51,45,58,53,40,46,74,68,74,34,51,65,51,62,55,45,42,81,43,80,41,76,56,94,93,36,84,40,81,42,81,40,67,66,44,78,33,44,35,37,38,43,38,34,74,69,60,53,44,46,50,37,72,76,25,86,91,35,78,52,36,38,70,33,63,41,80,45,77,62,85,94,42,77,47,75,43,72,33,72,49,58,67,62,52,54,54,24,46,50,41,53,47,68,44,87,59,80,66,57,41,82,42,60,67,89,63,57,71,39,74,82,29,56,46,29,34,26,76,44,73,84,50,46,72,27,48,28,16,39,31,78,56,95,93,33,43,25,44,25,38,73,46,86,94,71,36,26,44,28,41,38,79,53,62,71,92,27,54,42,80,58,132

Radius of gyration: 34.36 Å; Cα contacts (8 Å, |Δi|>4): 358; chains: 1; bounding box: 108×64×109 Å

pLDDT: mean 73.25, std 24.91, range [29.16, 97.88]